Protein AF-A0AAD4HG29-F1 (afdb_monomer_lite)

Sequence (230 aa):
MLGLLSIDECLQTDGLYPGVFAPLEVISPHIFQLWKTRQTDKQIVQNLWNHYDTSHYGLGLMKFVQIQVGMGLLHTWQQSHTVESIGDAMIDLQEIYPNAGAQEMVSLLFHERAMSVSRNIVMAYFTKYEVDLVRQCKACRLWRKWFWAAGVNDLFAVNQHNKWLRFGLALHTGIELFSGCIMWMQELGHMPMVTQSDPGSENFSITNAHTMLHQWHDPTLQGTLQHCWM

Organism: NCBI:txid1912939

Foldseek 3Di:
DDDPDDPPDDDDLPAVDPDAADDCVQLVVQLVVVLLVVDDLVVSLVVCCVRDPSNHHDDDSVVSVVVCVVVVLDAAVVVVDALVNCVVVQVVVCVVVVLQDLVRSCNCCCNVVVHRHDSVRSVVNCVVPPVPSVVVVVVPPLPPDDDDAPAFQRAWEKDWDCVCVVVVDTDIWIAGVRVRDTPPDDDPVDDGDYDYSDPDPCVVVVQVVVLVVVCVVPVVSPPPRPDDDD

Secondary structure (DSSP, 8-state):
---------S-----SSTT-BPPHHHHHHHHHHHHHTT--HHHHHHHHTTSS-TTT-B--HHHHHHHHHHTT---HHHH---TTTTHHHHHHHHHH-TT--HHHHHHHHHHHH-----HHHHHHHHHHH-HHHHHHHHHS----PPPP-SSTTS-EEEEEEGGGGGGT--EEEEEETTT--B-TT---SSPPPEE--S-STTHHHHHHHHHHHHHHH-GGGTT--S----

Structure (mmCIF, N/CA/C/O backbone):
data_AF-A0AAD4HG29-F1
#
_entry.id   AF-A0AAD4HG29-F1
#
loop_
_atom_site.group_PDB
_atom_site.id
_atom_site.type_symbol
_atom_site.label_atom_id
_atom_site.label_alt_id
_atom_site.label_comp_id
_atom_site.label_asym_id
_atom_site.label_entity_id
_atom_site.label_seq_id
_atom_site.pdbx_PDB_ins_code
_atom_site.Cartn_x
_atom_site.Cartn_y
_atom_site.Cartn_z
_atom_site.occupancy
_atom_site.B_iso_or_equiv
_atom_site.auth_seq_id
_atom_site.auth_comp_id
_atom_site.auth_asym_id
_atom_site.auth_atom_id
_atom_site.pdbx_PDB_model_num
ATOM 1 N N . MET A 1 1 ? 26.982 20.422 -7.995 1.00 39.25 1 MET A N 1
ATOM 2 C CA . MET A 1 1 ? 28.256 19.841 -7.519 1.00 39.25 1 MET A CA 1
ATOM 3 C C . MET A 1 1 ? 27.958 19.188 -6.177 1.00 39.25 1 MET A C 1
ATOM 5 O O . MET A 1 1 ? 27.312 19.852 -5.379 1.00 39.25 1 MET A O 1
ATOM 9 N N . LEU A 1 2 ? 28.398 17.932 -5.985 1.00 32.78 2 LEU A N 1
ATOM 10 C CA . LEU A 1 2 ? 28.061 16.976 -4.902 1.00 32.78 2 LEU A CA 1
ATOM 11 C C . LEU A 1 2 ? 26.705 16.263 -5.098 1.00 32.78 2 LEU A C 1
ATOM 13 O O . LEU A 1 2 ? 25.687 16.925 -5.227 1.00 32.78 2 LEU A O 1
ATOM 17 N N . GLY A 1 3 ? 26.596 14.934 -5.151 1.00 28.67 3 GLY A N 1
ATOM 18 C CA . GLY A 1 3 ? 27.601 13.873 -5.144 1.00 28.67 3 GLY A CA 1
ATOM 19 C C . GLY A 1 3 ? 26.985 12.609 -5.751 1.00 28.67 3 GLY A C 1
ATOM 20 O O . GLY A 1 3 ? 25.938 12.149 -5.305 1.00 28.67 3 GLY A O 1
ATOM 21 N N . LEU A 1 4 ? 27.625 12.090 -6.800 1.00 34.69 4 LEU A N 1
ATOM 22 C CA . LEU A 1 4 ? 27.365 10.760 -7.340 1.00 34.69 4 LEU A CA 1
ATOM 23 C C . LEU A 1 4 ? 27.806 9.759 -6.270 1.00 34.69 4 LEU A C 1
ATOM 25 O O . LEU A 1 4 ? 29.001 9.553 -6.068 1.00 34.69 4 LEU A O 1
ATOM 29 N N . LEU A 1 5 ? 26.846 9.188 -5.546 1.00 35.16 5 LEU A N 1
ATOM 30 C CA . LEU A 1 5 ? 27.099 7.969 -4.795 1.00 35.16 5 LEU A CA 1
ATOM 31 C C . LEU A 1 5 ? 27.394 6.877 -5.823 1.00 35.16 5 LEU A C 1
ATOM 33 O O . LEU A 1 5 ? 26.513 6.466 -6.575 1.00 35.16 5 LEU A O 1
ATOM 37 N N . SER A 1 6 ? 28.665 6.483 -5.864 1.00 43.72 6 SER A N 1
ATOM 38 C CA . SER A 1 6 ? 29.124 5.238 -6.460 1.00 43.72 6 SER A CA 1
ATOM 39 C C . SER A 1 6 ? 28.268 4.093 -5.914 1.00 43.72 6 SER A C 1
ATOM 41 O O . SER A 1 6 ? 28.248 3.851 -4.707 1.00 43.72 6 SER A O 1
ATOM 43 N N . ILE A 1 7 ? 27.518 3.442 -6.801 1.00 40.81 7 ILE A N 1
ATOM 44 C CA . ILE A 1 7 ? 26.882 2.144 -6.560 1.00 40.81 7 ILE A CA 1
ATOM 45 C C . ILE A 1 7 ? 27.571 1.160 -7.510 1.00 40.81 7 ILE A C 1
ATOM 47 O O . ILE A 1 7 ? 26.947 0.564 -8.381 1.00 40.81 7 ILE A O 1
ATOM 51 N N . ASP A 1 8 ? 28.890 1.054 -7.373 1.00 37.59 8 ASP A N 1
ATOM 52 C CA . ASP A 1 8 ? 29.663 -0.078 -7.873 1.00 37.59 8 ASP 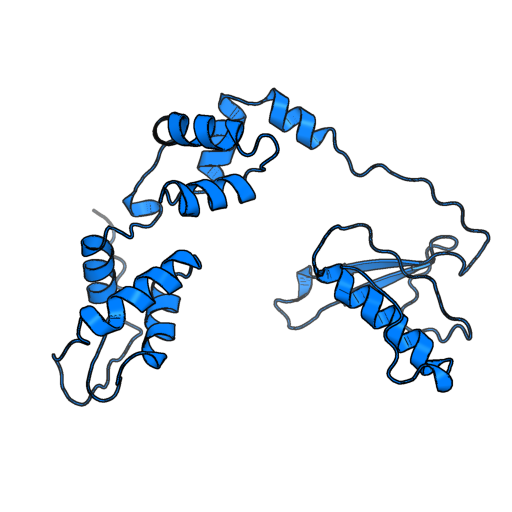A CA 1
ATOM 53 C C . ASP A 1 8 ? 29.804 -1.074 -6.720 1.00 37.59 8 ASP A C 1
ATOM 55 O O . ASP A 1 8 ? 30.810 -1.071 -6.025 1.00 37.59 8 ASP A O 1
ATOM 59 N N . GLU A 1 9 ? 28.750 -1.851 -6.455 1.00 43.34 9 GLU A N 1
ATOM 60 C CA . GLU A 1 9 ? 28.809 -3.190 -5.843 1.00 43.34 9 GLU A CA 1
ATOM 61 C C . GLU A 1 9 ? 27.389 -3.749 -5.645 1.00 43.34 9 GLU A C 1
ATOM 63 O O . GLU A 1 9 ? 26.463 -3.033 -5.271 1.00 43.34 9 GLU A O 1
ATOM 68 N N . CYS A 1 10 ? 27.242 -5.061 -5.847 1.00 38.56 10 CYS A N 1
ATOM 69 C CA . CYS A 1 10 ? 26.011 -5.863 -5.775 1.00 38.56 10 CYS A CA 1
ATOM 70 C C . CYS A 1 10 ? 25.107 -5.830 -7.016 1.00 38.56 10 CYS A C 1
ATOM 72 O O . CYS A 1 10 ? 24.017 -5.263 -7.005 1.00 38.56 10 CYS A O 1
ATOM 74 N N . LEU A 1 11 ? 25.542 -6.528 -8.067 1.00 36.62 11 LEU A N 1
ATOM 75 C CA . LEU A 1 11 ? 24.932 -7.788 -8.529 1.00 36.62 11 LEU A CA 1
ATOM 76 C C . LEU A 1 11 ? 25.843 -8.348 -9.636 1.00 36.62 11 LEU A C 1
ATOM 78 O O . LEU A 1 11 ? 25.713 -7.994 -10.808 1.00 36.62 11 LEU A O 1
ATOM 82 N N . GLN A 1 12 ? 26.810 -9.180 -9.242 1.00 40.16 12 GLN A N 1
ATOM 83 C CA . GLN A 1 12 ? 27.632 -9.956 -10.169 1.00 40.16 12 GLN A CA 1
ATOM 84 C C . GLN A 1 12 ? 26.711 -10.826 -11.027 1.00 40.16 12 GLN A C 1
ATOM 86 O O . GLN A 1 12 ? 26.033 -11.721 -10.527 1.00 40.16 12 GLN A O 1
ATOM 91 N N . THR A 1 13 ? 26.657 -10.520 -12.319 1.00 43.06 13 THR A N 1
ATOM 92 C CA . THR A 1 13 ? 26.070 -11.400 -13.327 1.00 43.06 13 THR A CA 1
ATOM 93 C C . THR A 1 13 ? 27.209 -12.221 -13.911 1.00 43.06 13 THR A C 1
ATOM 95 O O . THR A 1 13 ? 27.729 -11.907 -14.976 1.00 43.06 13 THR A O 1
ATOM 98 N N . ASP A 1 14 ? 27.607 -13.278 -13.204 1.00 40.94 14 ASP A N 1
ATOM 99 C CA . ASP A 1 14 ? 28.447 -14.338 -13.773 1.00 40.94 14 ASP A CA 1
ATOM 100 C C . ASP A 1 14 ? 27.567 -15.232 -14.668 1.00 40.94 14 ASP A C 1
ATOM 102 O O . ASP A 1 14 ? 27.320 -16.403 -14.390 1.00 40.94 14 ASP A O 1
ATOM 106 N N . GLY A 1 15 ? 27.010 -14.638 -15.726 1.00 43.62 15 GLY A N 1
ATOM 107 C CA . GLY A 1 15 ? 26.370 -15.357 -16.823 1.00 43.62 15 GLY A CA 1
ATOM 108 C C . GLY A 1 15 ? 27.429 -15.747 -17.849 1.00 43.62 15 GLY A C 1
ATOM 109 O O . GLY A 1 15 ? 28.262 -14.923 -18.224 1.00 43.62 15 GLY A O 1
ATOM 110 N N . LEU A 1 16 ? 27.394 -16.993 -18.327 1.00 43.94 16 LEU A N 1
ATOM 111 C CA . LEU A 1 16 ? 28.410 -17.575 -19.217 1.00 43.94 16 LEU A CA 1
ATOM 112 C C . LEU A 1 16 ? 28.524 -16.887 -20.600 1.00 43.94 16 LEU A C 1
ATOM 114 O O . LEU A 1 16 ? 29.416 -17.226 -21.374 1.00 43.94 16 LEU A O 1
ATOM 118 N N . TYR A 1 17 ? 27.651 -15.919 -20.908 1.00 45.12 17 TYR A N 1
ATOM 119 C CA . TYR A 1 17 ? 27.660 -15.128 -22.139 1.00 45.12 17 TYR A CA 1
ATOM 120 C C . TYR A 1 17 ? 27.359 -13.647 -21.847 1.00 45.12 17 TYR A C 1
ATOM 122 O O . TYR A 1 17 ? 26.196 -13.274 -21.662 1.00 45.12 17 TYR A O 1
ATOM 130 N N . PRO A 1 18 ? 28.370 -12.763 -21.822 1.00 48.25 18 PRO A N 1
ATOM 131 C CA . PRO A 1 18 ? 28.136 -11.337 -21.648 1.00 48.25 18 PRO A CA 1
ATOM 132 C C . PRO A 1 18 ? 27.426 -10.773 -22.889 1.00 48.25 18 PRO A C 1
ATOM 134 O O . PRO A 1 18 ? 28.022 -10.660 -23.957 1.00 48.25 18 PRO A O 1
ATOM 137 N N . GLY A 1 19 ? 26.148 -10.405 -22.748 1.00 57.12 19 GLY A N 1
ATOM 138 C CA . GLY A 1 19 ? 25.455 -9.531 -23.706 1.00 57.12 19 GLY A CA 1
ATOM 139 C C . GLY A 1 19 ? 24.138 -10.030 -24.300 1.00 57.12 19 GLY A C 1
ATOM 140 O O . GLY A 1 19 ? 23.522 -9.275 -25.053 1.00 57.12 19 GLY A O 1
ATOM 141 N N . VAL A 1 20 ? 23.669 -11.240 -23.975 1.00 65.75 20 VAL A N 1
ATOM 142 C CA . VAL A 1 20 ? 22.356 -11.713 -24.446 1.00 65.75 20 VAL A CA 1
ATOM 143 C C . VAL A 1 20 ? 21.285 -11.384 -23.401 1.00 65.75 20 VAL A C 1
ATOM 145 O O . VAL A 1 20 ? 21.309 -11.879 -22.274 1.00 65.75 20 VAL A O 1
ATOM 148 N N . PHE A 1 21 ? 20.353 -10.503 -23.766 1.00 72.25 21 PHE A N 1
ATOM 149 C CA . PHE A 1 21 ? 19.258 -10.071 -22.895 1.00 72.25 21 PHE A CA 1
ATOM 150 C C . PHE A 1 21 ? 18.046 -10.986 -23.036 1.00 72.25 21 PHE A C 1
ATOM 152 O O . PHE A 1 21 ? 17.751 -11.460 -24.134 1.00 72.25 21 PHE A O 1
ATOM 159 N N . ALA A 1 22 ? 17.326 -11.188 -21.931 1.00 77.19 22 ALA A N 1
ATOM 160 C CA . ALA A 1 22 ? 16.067 -11.920 -21.957 1.00 77.19 22 ALA A CA 1
ATOM 161 C C . ALA A 1 22 ? 15.084 -11.237 -22.935 1.00 77.19 22 ALA A C 1
ATOM 163 O O . ALA A 1 22 ? 14.946 -10.007 -22.887 1.00 77.19 22 ALA A O 1
ATOM 164 N N . PRO A 1 23 ? 14.404 -11.992 -23.819 1.00 83.50 23 PRO A N 1
ATOM 165 C CA . PRO A 1 23 ? 13.446 -11.419 -24.758 1.00 83.50 23 PRO A CA 1
ATOM 166 C C . PRO A 1 23 ? 12.331 -10.651 -24.036 1.00 83.50 23 PRO A C 1
ATOM 168 O O . PRO A 1 23 ? 11.694 -11.179 -23.123 1.00 83.50 23 PRO A O 1
ATOM 171 N N . LEU A 1 24 ? 12.067 -9.416 -24.478 1.00 84.31 24 LEU A N 1
ATOM 172 C CA . LEU A 1 24 ? 11.042 -8.536 -23.897 1.00 84.31 24 LEU A CA 1
ATOM 173 C C . LEU A 1 24 ? 9.652 -9.183 -23.874 1.00 84.31 24 LEU A C 1
ATOM 175 O O . LEU A 1 24 ? 8.949 -9.074 -22.878 1.00 84.31 24 LEU A O 1
ATOM 179 N N . GLU A 1 25 ? 9.291 -9.920 -24.923 1.00 85.44 25 GLU A N 1
ATOM 180 C CA . GLU A 1 25 ? 7.998 -10.613 -25.028 1.00 85.44 25 GLU A CA 1
ATOM 181 C C . GLU A 1 25 ? 7.762 -11.617 -23.891 1.00 85.44 25 GLU A C 1
ATOM 183 O O . GLU A 1 25 ? 6.632 -11.783 -23.437 1.00 85.44 25 GLU A O 1
ATOM 188 N N . VAL A 1 26 ? 8.833 -12.244 -23.397 1.00 85.69 26 VAL A N 1
ATOM 189 C CA . VAL A 1 26 ? 8.770 -13.225 -22.309 1.00 85.69 26 VAL A CA 1
ATOM 190 C C . VAL A 1 26 ? 8.684 -12.522 -20.956 1.00 85.69 26 VAL A C 1
ATOM 192 O O . VAL A 1 26 ? 7.893 -12.912 -20.104 1.00 85.69 26 VAL A O 1
ATOM 195 N N . ILE A 1 27 ? 9.466 -11.459 -20.742 1.00 88.88 27 ILE A N 1
ATOM 196 C CA . ILE A 1 27 ? 9.578 -10.820 -19.421 1.00 88.88 27 ILE A CA 1
ATOM 197 C C . ILE A 1 27 ? 8.514 -9.744 -19.164 1.00 88.88 27 ILE A C 1
ATOM 199 O O . ILE A 1 27 ? 8.091 -9.578 -18.021 1.00 88.88 27 ILE A O 1
ATOM 203 N N . SER A 1 28 ? 8.043 -9.017 -20.182 1.00 89.75 28 SER A N 1
ATOM 204 C CA . SER A 1 28 ? 7.139 -7.867 -20.017 1.00 89.75 28 SER A CA 1
ATOM 205 C C . SER A 1 28 ? 5.834 -8.178 -19.264 1.00 89.75 28 SER A C 1
ATOM 207 O O . SER A 1 28 ? 5.481 -7.385 -18.385 1.00 89.75 28 SER A O 1
ATOM 209 N N . PRO A 1 29 ? 5.129 -9.303 -19.510 1.00 92.25 29 PRO A N 1
ATOM 210 C CA . PRO A 1 29 ? 3.926 -9.647 -18.745 1.00 92.25 29 PRO A CA 1
ATOM 211 C C . PRO A 1 29 ? 4.216 -9.834 -17.250 1.00 92.25 29 PRO A C 1
ATOM 213 O O . PRO A 1 29 ? 3.469 -9.350 -16.397 1.00 92.25 29 PRO A O 1
ATOM 216 N N . HIS A 1 30 ? 5.340 -10.478 -16.928 1.00 92.31 30 HIS A N 1
ATOM 217 C CA . HIS A 1 30 ? 5.766 -10.712 -15.551 1.00 92.31 30 HIS A CA 1
ATOM 218 C C . HIS A 1 30 ? 6.203 -9.418 -14.864 1.00 92.31 30 HIS A C 1
ATOM 220 O O . HIS A 1 30 ? 5.833 -9.186 -13.715 1.00 92.31 30 HIS A O 1
ATOM 226 N N . ILE A 1 31 ? 6.908 -8.532 -15.576 1.00 91.19 31 ILE A N 1
ATOM 227 C CA . ILE A 1 31 ? 7.258 -7.194 -15.078 1.00 91.19 31 ILE A CA 1
ATOM 228 C C . ILE A 1 31 ? 5.991 -6.431 -14.696 1.00 91.19 31 ILE A C 1
ATOM 230 O O . ILE A 1 31 ? 5.910 -5.898 -13.592 1.00 91.19 31 ILE A O 1
ATOM 234 N N . PHE A 1 32 ? 4.986 -6.414 -15.574 1.00 90.19 32 PHE A N 1
ATOM 235 C CA . PHE A 1 32 ? 3.728 -5.720 -15.314 1.00 90.19 32 PHE A CA 1
ATOM 236 C C . PHE A 1 32 ? 2.998 -6.288 -14.091 1.00 90.19 32 PHE A C 1
ATOM 238 O O . PHE A 1 32 ? 2.548 -5.531 -13.229 1.00 90.19 32 PHE A O 1
ATOM 245 N N . GLN A 1 33 ? 2.917 -7.616 -13.981 1.00 90.81 33 GLN A N 1
ATOM 246 C CA . GLN A 1 33 ? 2.273 -8.282 -12.851 1.00 90.81 33 GLN A CA 1
ATOM 247 C C . GLN A 1 33 ? 2.991 -7.980 -11.529 1.00 90.81 33 GLN A C 1
ATOM 249 O O . GLN A 1 33 ? 2.355 -7.557 -10.564 1.00 90.81 33 GLN A O 1
ATOM 254 N N . LEU A 1 34 ? 4.315 -8.143 -11.487 1.00 90.75 34 LEU A N 1
ATOM 255 C CA . LEU A 1 34 ? 5.121 -7.883 -10.292 1.00 90.75 34 LEU A CA 1
ATOM 256 C C . LEU A 1 34 ? 5.077 -6.398 -9.906 1.00 90.75 34 LEU A C 1
ATOM 258 O O . LEU A 1 34 ? 4.930 -6.071 -8.726 1.00 90.75 34 LEU A O 1
ATOM 262 N N . TRP A 1 35 ? 5.090 -5.494 -10.886 1.00 90.06 35 TRP A N 1
ATOM 263 C CA . TRP A 1 35 ? 4.914 -4.063 -10.653 1.00 90.06 35 TRP A CA 1
ATOM 264 C C . TRP A 1 35 ? 3.534 -3.745 -10.072 1.00 90.06 35 TRP A C 1
ATOM 266 O O . TRP A 1 35 ? 3.442 -3.016 -9.085 1.00 90.06 35 TRP A O 1
ATOM 276 N N . LYS A 1 36 ? 2.456 -4.357 -10.585 1.00 88.94 36 LYS A N 1
ATOM 277 C CA . LYS A 1 36 ? 1.104 -4.210 -10.017 1.00 88.94 36 LYS A CA 1
ATOM 278 C C . LYS A 1 36 ? 1.025 -4.680 -8.561 1.00 88.94 36 LYS A C 1
ATOM 280 O O . LYS A 1 36 ? 0.223 -4.137 -7.812 1.00 88.94 36 LYS A O 1
ATOM 285 N N . THR A 1 37 ? 1.886 -5.601 -8.124 1.00 87.75 37 THR A N 1
ATOM 286 C CA . THR A 1 37 ? 2.002 -5.985 -6.701 1.00 87.75 37 THR A CA 1
ATOM 287 C C . THR A 1 37 ? 2.830 -5.021 -5.839 1.00 87.75 37 THR A C 1
ATOM 289 O O . THR A 1 37 ? 3.065 -5.302 -4.668 1.00 87.75 37 THR A O 1
ATOM 292 N N . ARG A 1 38 ? 3.247 -3.867 -6.384 1.00 86.06 38 ARG A N 1
ATOM 293 C CA . ARG A 1 38 ? 4.004 -2.803 -5.694 1.00 86.06 38 ARG A CA 1
ATOM 294 C C . ARG A 1 38 ? 5.368 -3.233 -5.159 1.00 86.06 38 ARG A C 1
ATOM 296 O O . ARG A 1 38 ? 5.862 -2.681 -4.175 1.00 86.06 38 ARG A O 1
ATOM 303 N N . GLN A 1 39 ? 5.985 -4.209 -5.811 1.00 87.62 39 GLN A N 1
ATOM 304 C CA . GLN A 1 39 ? 7.348 -4.613 -5.493 1.00 87.62 39 GLN A CA 1
ATOM 305 C C . GLN A 1 39 ? 8.350 -3.524 -5.889 1.00 87.62 39 GLN A C 1
ATOM 307 O O . GLN A 1 39 ? 8.118 -2.743 -6.810 1.00 87.62 39 GLN A O 1
ATOM 312 N N . THR A 1 40 ? 9.476 -3.480 -5.183 1.00 87.62 40 THR A N 1
ATOM 313 C CA . THR A 1 40 ? 10.610 -2.621 -5.550 1.00 87.62 40 THR A CA 1
ATOM 314 C C . THR A 1 40 ? 11.352 -3.193 -6.754 1.00 87.62 40 THR A C 1
ATOM 316 O O . THR A 1 40 ? 11.383 -4.409 -6.928 1.00 87.62 40 THR A O 1
ATOM 319 N N . ASP A 1 41 ? 12.041 -2.354 -7.529 1.00 88.31 41 ASP A N 1
ATOM 320 C CA . ASP A 1 41 ? 12.800 -2.794 -8.712 1.00 88.31 41 ASP A CA 1
ATOM 321 C C . ASP A 1 41 ? 13.755 -3.961 -8.415 1.00 88.31 41 ASP A C 1
ATOM 323 O O . ASP A 1 41 ? 13.858 -4.906 -9.192 1.00 88.31 41 ASP A O 1
ATOM 327 N N . LYS A 1 42 ? 14.404 -3.950 -7.242 1.00 89.56 42 LYS A N 1
ATOM 328 C CA . LYS A 1 42 ? 15.281 -5.045 -6.798 1.00 89.56 42 LYS A CA 1
ATOM 329 C C . LYS A 1 42 ? 14.520 -6.358 -6.600 1.00 89.56 42 LYS A C 1
ATOM 331 O O . LYS A 1 42 ? 14.991 -7.402 -7.037 1.00 89.56 42 LYS A O 1
ATOM 336 N N . GLN A 1 43 ? 13.353 -6.300 -5.959 1.00 90.06 43 GLN A N 1
ATOM 337 C CA . GLN A 1 43 ? 12.494 -7.470 -5.757 1.00 90.06 43 GLN A CA 1
ATOM 338 C C . GLN A 1 43 ? 11.936 -7.984 -7.083 1.00 90.06 43 GLN A C 1
ATOM 340 O O . GLN A 1 43 ? 11.912 -9.192 -7.292 1.00 90.06 43 GLN A O 1
ATOM 345 N N . ILE A 1 44 ? 11.544 -7.083 -7.990 1.00 90.50 44 ILE A N 1
ATOM 346 C CA . ILE A 1 44 ? 11.059 -7.460 -9.320 1.00 90.50 44 ILE A CA 1
ATOM 347 C C . ILE A 1 44 ? 12.166 -8.197 -10.077 1.00 90.50 44 ILE A C 1
ATOM 349 O O . ILE A 1 44 ? 11.938 -9.315 -10.521 1.00 90.50 44 ILE A O 1
ATOM 353 N N . VAL A 1 45 ? 13.376 -7.633 -10.164 1.00 89.56 45 VAL A N 1
ATOM 354 C CA . VAL A 1 45 ? 14.515 -8.284 -10.838 1.00 89.56 45 VAL A CA 1
ATOM 355 C C . VAL A 1 45 ? 14.824 -9.655 -10.233 1.00 89.56 45 VAL A C 1
ATOM 357 O O . VAL A 1 45 ? 15.014 -10.611 -10.978 1.00 89.56 45 VAL A O 1
ATOM 360 N N . GLN A 1 46 ? 14.821 -9.773 -8.905 1.00 89.69 46 GLN A N 1
ATOM 361 C CA . GLN A 1 46 ? 15.075 -11.044 -8.227 1.00 89.69 46 GLN A CA 1
ATOM 362 C C . GLN A 1 46 ? 13.978 -12.083 -8.500 1.00 89.69 46 GLN A C 1
ATOM 364 O O . GLN A 1 46 ? 14.275 -13.251 -8.730 1.00 89.69 46 GLN A O 1
ATOM 369 N N . ASN A 1 47 ? 12.712 -11.666 -8.519 1.00 90.00 47 ASN A N 1
ATOM 370 C CA . ASN A 1 47 ? 11.588 -12.558 -8.797 1.00 90.00 47 ASN A CA 1
ATOM 371 C C . ASN A 1 47 ? 11.513 -12.957 -10.275 1.00 90.00 47 ASN A C 1
ATOM 373 O O . ASN A 1 47 ? 11.091 -14.071 -10.584 1.00 90.00 47 ASN A O 1
ATOM 377 N N . LEU A 1 48 ? 11.975 -12.096 -11.187 1.00 89.56 48 LEU A N 1
ATOM 378 C CA . LEU A 1 48 ? 12.055 -12.397 -12.617 1.00 89.56 48 LEU A CA 1
ATOM 379 C C . LEU A 1 48 ? 13.006 -13.555 -12.936 1.00 89.56 48 LEU A C 1
ATOM 381 O O . LEU A 1 48 ? 12.808 -14.201 -13.959 1.00 89.56 48 LEU A O 1
ATOM 385 N N . TRP A 1 49 ? 13.976 -13.875 -12.071 1.00 86.81 49 TRP A N 1
ATOM 386 C CA . TRP A 1 49 ? 14.873 -15.025 -12.261 1.00 86.81 49 TRP A CA 1
ATOM 387 C C . TRP A 1 49 ? 14.138 -16.364 -12.370 1.00 86.81 49 TRP A C 1
ATOM 389 O O . TRP A 1 49 ? 14.659 -17.297 -12.968 1.00 86.81 49 TRP A O 1
ATOM 399 N N . ASN A 1 50 ? 12.912 -16.454 -11.850 1.00 87.25 50 ASN A N 1
ATOM 400 C CA . ASN A 1 50 ? 12.080 -17.653 -11.967 1.00 87.25 50 ASN A CA 1
ATOM 401 C C . ASN A 1 50 ? 11.337 -17.753 -13.311 1.00 87.25 50 ASN A C 1
ATOM 403 O O . ASN A 1 50 ? 10.664 -18.750 -13.565 1.00 87.25 50 ASN A O 1
ATOM 407 N N . HIS A 1 51 ? 11.410 -16.718 -14.150 1.00 86.31 51 HIS A N 1
ATOM 408 C CA . HIS A 1 51 ? 10.589 -16.568 -15.353 1.00 86.31 51 HIS A CA 1
ATOM 409 C C . HIS A 1 51 ? 11.393 -16.592 -16.661 1.00 86.31 51 HIS A C 1
ATOM 411 O O . HIS A 1 51 ? 10.801 -16.537 -17.737 1.00 86.31 51 HIS A O 1
ATOM 417 N N . TYR A 1 52 ? 12.724 -16.684 -16.601 1.00 84.69 52 TYR A N 1
ATOM 418 C CA . TYR A 1 52 ? 13.582 -16.853 -17.775 1.00 84.69 52 TYR A CA 1
ATOM 419 C C . TYR A 1 52 ? 14.846 -17.649 -17.428 1.00 84.69 52 TYR A C 1
ATOM 421 O O . TYR A 1 52 ? 15.210 -17.783 -16.262 1.00 84.69 52 TYR A O 1
ATOM 429 N N . ASP A 1 53 ? 15.526 -18.175 -18.447 1.00 85.56 53 ASP A N 1
ATOM 430 C CA . ASP A 1 53 ? 16.765 -18.933 -18.262 1.00 85.56 53 ASP A CA 1
ATOM 431 C C . ASP A 1 53 ? 17.934 -18.005 -17.887 1.00 85.56 53 ASP A C 1
ATOM 433 O O . ASP A 1 53 ? 18.519 -17.331 -18.739 1.00 85.56 53 ASP A O 1
ATOM 437 N N . THR A 1 54 ? 18.275 -17.968 -16.599 1.00 83.44 54 THR A N 1
ATOM 438 C CA . THR A 1 54 ? 19.374 -17.162 -16.047 1.00 83.44 54 THR A CA 1
ATOM 439 C C . THR A 1 54 ? 20.763 -17.683 -16.419 1.00 83.44 54 THR A C 1
ATOM 441 O O . THR A 1 54 ? 21.737 -16.944 -16.287 1.00 83.44 54 THR A O 1
ATOM 444 N N . SER A 1 55 ? 20.876 -18.925 -16.911 1.00 82.75 55 SER A N 1
ATOM 445 C CA . SER A 1 55 ? 22.146 -19.471 -17.407 1.00 82.75 55 SER A CA 1
ATOM 446 C C . SER A 1 55 ? 22.514 -18.905 -18.781 1.00 82.75 55 SER A C 1
ATOM 448 O O . SER A 1 55 ? 23.696 -18.778 -19.110 1.00 82.75 55 SER A O 1
ATOM 450 N N . HIS A 1 56 ? 21.496 -18.525 -19.558 1.00 81.06 56 HIS A N 1
ATOM 451 C CA . HIS A 1 56 ? 21.640 -18.012 -20.914 1.00 81.06 56 HIS A CA 1
ATOM 452 C C . HIS A 1 56 ? 21.469 -16.488 -21.004 1.00 81.06 56 HIS A C 1
ATOM 454 O O . HIS A 1 56 ? 22.118 -15.848 -21.831 1.00 81.06 56 HIS A O 1
ATOM 460 N N . TYR A 1 57 ? 20.622 -15.896 -20.157 1.00 83.00 57 TYR A N 1
ATOM 461 C CA . TYR A 1 57 ? 20.274 -14.478 -20.216 1.00 83.00 57 TYR A CA 1
ATOM 462 C C . TYR A 1 57 ? 20.582 -13.741 -18.909 1.00 83.00 57 TYR A C 1
ATOM 464 O O . TYR A 1 57 ? 20.318 -14.231 -17.812 1.00 83.00 57 TYR A O 1
ATOM 472 N N . GLY A 1 58 ? 21.072 -12.504 -19.031 1.00 81.62 58 GLY A N 1
ATOM 473 C CA . GLY A 1 58 ? 21.289 -11.593 -17.904 1.00 81.62 58 GLY A CA 1
ATOM 474 C C . GLY A 1 58 ? 20.310 -10.416 -17.901 1.00 81.62 58 GLY A C 1
ATOM 475 O O . GLY A 1 58 ? 19.967 -9.880 -18.956 1.00 81.62 58 GLY A O 1
ATOM 476 N N . LEU A 1 59 ? 19.900 -9.964 -16.710 1.00 83.50 59 LEU A N 1
ATOM 477 C CA . LEU A 1 59 ? 19.120 -8.735 -16.536 1.00 83.50 59 LEU A CA 1
ATOM 478 C C . LEU A 1 59 ? 19.681 -7.901 -15.380 1.00 83.50 59 LEU A C 1
ATOM 480 O O . LEU A 1 59 ? 19.458 -8.190 -14.207 1.00 83.50 59 LEU A O 1
ATOM 484 N N . GLY A 1 60 ? 20.420 -6.848 -15.725 1.00 84.94 60 GLY A N 1
ATOM 485 C CA . GLY A 1 60 ? 20.920 -5.876 -14.753 1.00 84.94 60 GLY A CA 1
ATOM 486 C C . GLY A 1 60 ? 19.868 -4.825 -14.387 1.00 84.94 60 GLY A C 1
ATOM 487 O O . GLY A 1 60 ? 19.047 -4.440 -15.222 1.00 84.94 60 GLY A O 1
ATOM 488 N N . LEU A 1 61 ? 19.948 -4.290 -13.165 1.00 86.50 61 LEU A N 1
ATOM 489 C CA . LEU A 1 61 ? 18.994 -3.306 -12.634 1.00 86.50 61 LEU A CA 1
ATOM 490 C C . LEU A 1 61 ? 18.876 -2.050 -13.514 1.00 86.50 61 LEU A C 1
ATOM 492 O O . LEU A 1 61 ? 17.773 -1.596 -13.792 1.00 86.50 61 LEU A O 1
ATOM 496 N N . MET A 1 62 ? 19.992 -1.514 -14.021 1.00 85.88 62 MET A N 1
ATOM 497 C CA . MET A 1 62 ? 19.962 -0.331 -14.896 1.00 85.88 62 MET A CA 1
ATOM 498 C C . MET A 1 62 ? 19.175 -0.576 -16.189 1.00 85.88 62 MET A C 1
ATOM 500 O O . MET A 1 62 ? 18.420 0.286 -16.634 1.00 85.88 62 MET A O 1
ATOM 504 N N . LYS A 1 63 ? 19.341 -1.757 -16.796 1.00 85.31 63 LYS A N 1
ATOM 505 C CA . LYS A 1 63 ? 18.612 -2.133 -18.012 1.00 85.31 63 LYS A CA 1
ATOM 506 C C . LYS A 1 63 ? 17.146 -2.409 -17.723 1.00 85.31 63 LYS A C 1
ATOM 508 O O . LYS A 1 63 ? 16.300 -1.973 -18.496 1.00 85.31 63 LYS A O 1
ATOM 513 N N . PHE A 1 64 ? 16.850 -3.046 -16.595 1.00 88.81 64 PHE A N 1
ATOM 514 C CA . PHE A 1 64 ? 15.482 -3.207 -16.120 1.00 88.81 64 PHE A CA 1
ATOM 515 C C . PHE A 1 64 ? 14.771 -1.853 -15.969 1.00 88.81 64 PHE A C 1
ATOM 517 O O . PHE A 1 64 ? 13.693 -1.679 -16.525 1.00 88.81 64 PHE A O 1
ATOM 524 N N . VAL A 1 65 ? 15.406 -0.860 -15.336 1.00 87.25 65 VAL A N 1
ATOM 525 C CA . VAL A 1 65 ? 14.830 0.490 -15.199 1.00 87.25 65 VAL A CA 1
ATOM 526 C C . VAL A 1 65 ? 14.594 1.145 -16.569 1.00 87.25 65 VAL A C 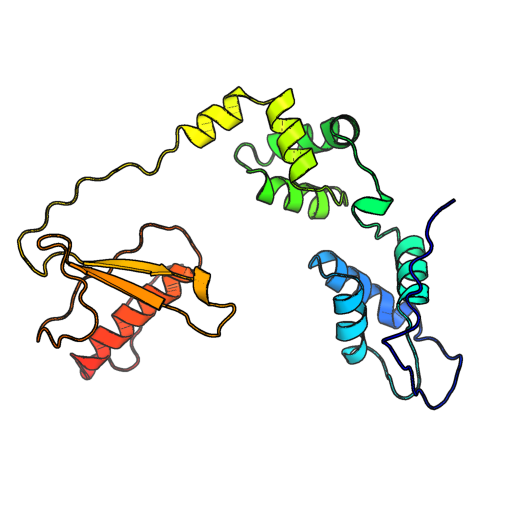1
ATOM 528 O O . VAL A 1 65 ? 13.566 1.785 -16.770 1.00 87.25 65 VAL A O 1
ATOM 531 N N . GLN A 1 66 ? 15.487 0.955 -17.550 1.00 88.06 66 GLN A N 1
ATOM 532 C CA . GLN A 1 66 ? 15.263 1.440 -18.924 1.00 88.06 66 GLN A CA 1
ATOM 533 C C . GLN A 1 66 ? 14.039 0.786 -19.581 1.00 88.06 66 GLN A C 1
ATOM 535 O O . GLN A 1 66 ? 13.237 1.479 -20.206 1.00 88.06 66 GLN A O 1
ATOM 540 N N . ILE A 1 67 ? 13.879 -0.531 -19.421 1.00 88.81 67 ILE A N 1
ATOM 541 C CA . ILE A 1 67 ? 12.715 -1.279 -19.917 1.00 88.81 67 ILE A CA 1
ATOM 542 C C . ILE A 1 67 ? 11.439 -0.768 -19.248 1.00 88.81 67 ILE A C 1
ATOM 544 O O . ILE A 1 67 ? 10.457 -0.479 -19.923 1.00 88.81 67 ILE A O 1
ATOM 548 N N . GLN A 1 68 ? 11.474 -0.586 -17.932 1.00 89.75 68 GLN A N 1
ATOM 549 C CA . GLN A 1 68 ? 10.353 -0.106 -17.138 1.00 89.75 68 GLN A CA 1
ATOM 550 C C . GLN A 1 68 ? 9.893 1.295 -17.567 1.00 89.75 68 GLN A C 1
ATOM 552 O O . GLN A 1 68 ? 8.694 1.527 -17.729 1.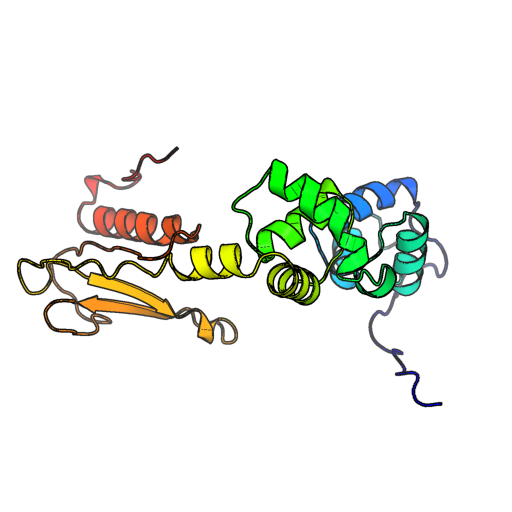00 89.75 68 GLN A O 1
ATOM 557 N N . VAL A 1 69 ? 10.837 2.207 -17.828 1.00 88.00 69 VAL A N 1
ATOM 558 C CA . VAL A 1 69 ? 10.551 3.536 -18.393 1.00 88.00 69 VAL A CA 1
ATOM 559 C C . VAL A 1 69 ? 9.954 3.417 -19.797 1.00 88.00 69 VAL A C 1
ATOM 561 O O . VAL A 1 69 ? 8.964 4.083 -20.086 1.00 88.00 69 VAL A O 1
ATOM 564 N N . GLY A 1 70 ? 10.493 2.538 -20.649 1.00 87.38 70 GLY A N 1
ATOM 565 C CA . GLY A 1 70 ? 9.938 2.264 -21.980 1.00 87.38 70 GLY A CA 1
ATOM 566 C C . GLY A 1 70 ? 8.514 1.692 -21.949 1.00 87.38 70 GLY A C 1
ATOM 567 O O . GLY A 1 70 ? 7.733 1.939 -22.861 1.00 87.38 70 GLY A O 1
ATOM 568 N N . MET A 1 71 ? 8.157 0.984 -20.876 1.00 88.31 71 MET A N 1
ATOM 569 C CA . MET A 1 71 ? 6.809 0.468 -20.620 1.00 88.31 71 MET A CA 1
ATOM 570 C C . MET A 1 71 ? 5.883 1.485 -19.928 1.00 88.31 71 MET A C 1
ATOM 572 O O . MET A 1 71 ? 4.714 1.181 -19.701 1.00 88.31 71 MET A O 1
ATOM 576 N N . GLY A 1 72 ? 6.380 2.670 -19.555 1.00 86.69 72 GLY A N 1
ATOM 577 C CA . GLY A 1 72 ? 5.613 3.683 -18.821 1.00 86.69 72 GLY A CA 1
ATOM 578 C C . GLY A 1 72 ? 5.330 3.335 -17.352 1.00 86.69 72 GLY A C 1
ATOM 579 O O . GLY A 1 72 ? 4.495 3.976 -16.717 1.00 86.69 72 GLY A O 1
ATOM 580 N N . LEU A 1 73 ? 6.020 2.342 -16.783 1.00 88.06 73 LEU A N 1
ATOM 581 C CA . LEU A 1 73 ? 5.804 1.839 -15.420 1.00 88.06 73 LEU A CA 1
ATOM 582 C C . LEU A 1 73 ? 6.589 2.648 -14.380 1.00 88.06 73 LEU A C 1
ATOM 584 O O . LEU A 1 73 ? 7.442 2.132 -13.661 1.00 88.06 73 LEU A O 1
ATOM 588 N N . LEU A 1 74 ? 6.318 3.947 -14.322 1.00 84.44 74 LEU A N 1
ATOM 589 C CA . LEU A 1 74 ? 7.096 4.891 -13.525 1.00 84.44 74 LEU A CA 1
ATOM 590 C C . LEU A 1 74 ? 6.756 4.820 -12.029 1.00 84.44 74 LEU A C 1
ATOM 592 O O . LEU A 1 74 ? 5.595 4.707 -11.636 1.00 84.44 74 LEU A O 1
ATOM 596 N N . HIS A 1 75 ? 7.779 4.950 -11.184 1.00 81.12 75 HIS A N 1
ATOM 597 C CA . HIS A 1 75 ? 7.618 5.049 -9.730 1.00 81.12 75 HIS A CA 1
ATOM 598 C C . HIS A 1 75 ? 7.482 6.503 -9.252 1.00 81.12 75 HIS A C 1
ATOM 600 O O . HIS A 1 75 ? 7.724 7.457 -9.991 1.00 81.12 75 HIS A O 1
ATOM 606 N N . THR A 1 76 ? 7.136 6.674 -7.973 1.00 78.19 76 THR A N 1
ATOM 607 C CA . THR A 1 76 ? 6.779 7.962 -7.349 1.00 78.19 76 THR A CA 1
ATOM 608 C C . THR A 1 76 ? 7.750 9.105 -7.645 1.00 78.19 76 THR A C 1
ATOM 610 O O . THR A 1 76 ? 7.321 10.208 -7.971 1.00 78.19 76 THR A O 1
ATOM 613 N N . TRP A 1 77 ? 9.060 8.856 -7.563 1.00 71.75 77 TRP A N 1
ATOM 614 C CA . TRP A 1 77 ? 10.075 9.884 -7.823 1.00 71.75 77 TRP A CA 1
ATOM 615 C C . TRP A 1 77 ? 10.098 10.342 -9.283 1.00 71.75 77 TRP A C 1
ATOM 617 O O . TRP A 1 77 ? 10.271 11.526 -9.552 1.00 71.75 77 TRP A O 1
ATOM 627 N N . GLN A 1 78 ? 9.893 9.421 -10.224 1.00 78.81 78 GLN A N 1
ATOM 628 C CA . GLN A 1 78 ? 9.898 9.729 -11.655 1.00 78.81 78 GLN A CA 1
ATOM 629 C C . GLN A 1 78 ? 8.628 10.469 -12.078 1.00 78.81 78 GLN A C 1
ATOM 631 O O . GLN A 1 78 ? 8.700 11.351 -12.925 1.00 78.81 78 GLN A O 1
ATOM 636 N N . GLN A 1 79 ? 7.482 10.141 -11.473 1.00 83.88 79 GLN A N 1
ATOM 637 C CA . GLN A 1 79 ? 6.218 10.820 -11.765 1.00 83.88 79 GLN A CA 1
ATOM 638 C C . GLN A 1 79 ? 6.127 12.205 -11.106 1.00 83.88 79 GLN A C 1
ATOM 640 O O . GLN A 1 79 ? 5.489 13.095 -11.657 1.00 83.88 79 GLN A O 1
ATOM 645 N N . SER A 1 80 ? 6.780 12.410 -9.951 1.00 86.81 80 SER A N 1
ATOM 646 C CA . SER A 1 80 ? 6.863 13.711 -9.260 1.00 86.81 80 SER A CA 1
ATOM 647 C C . SER A 1 80 ? 5.503 14.404 -9.058 1.00 86.81 80 SER A C 1
ATOM 649 O O . SER A 1 80 ? 5.390 15.626 -9.149 1.00 86.81 80 SER A O 1
ATOM 651 N N . HIS A 1 81 ? 4.461 13.619 -8.765 1.00 90.31 81 HIS A N 1
ATOM 652 C CA . HIS A 1 81 ? 3.120 14.140 -8.518 1.00 90.31 81 HIS A CA 1
ATOM 653 C C . HIS A 1 81 ? 3.099 15.148 -7.359 1.00 90.31 81 HIS A C 1
ATOM 655 O O . HIS A 1 81 ? 3.685 14.922 -6.300 1.00 90.31 81 HIS A O 1
ATOM 661 N N . THR A 1 82 ? 2.375 16.247 -7.550 1.00 92.75 82 THR A N 1
ATOM 662 C CA . THR A 1 82 ? 2.046 17.231 -6.513 1.00 92.75 82 THR A CA 1
ATOM 663 C C . THR A 1 82 ? 0.611 17.051 -6.029 1.00 92.75 82 THR A C 1
ATOM 665 O O . THR A 1 82 ? -0.182 16.336 -6.647 1.00 92.75 82 THR A O 1
ATOM 668 N N . VAL A 1 83 ? 0.268 17.737 -4.936 1.00 92.38 83 VAL A N 1
ATOM 669 C CA . VAL A 1 83 ? -1.095 17.782 -4.383 1.00 92.38 83 VAL A CA 1
ATOM 670 C C . VAL A 1 83 ? -2.107 18.243 -5.437 1.00 92.38 83 VAL A C 1
ATOM 672 O O . VAL A 1 83 ? -3.205 17.709 -5.513 1.00 92.38 83 VAL A O 1
ATOM 675 N N . GLU A 1 84 ? -1.727 19.201 -6.274 1.00 92.56 84 GLU A N 1
ATOM 676 C CA . GLU A 1 84 ? -2.568 19.732 -7.344 1.00 92.56 84 GLU A CA 1
ATOM 677 C C . GLU A 1 84 ? -2.726 18.717 -8.481 1.00 92.56 84 GLU A C 1
ATOM 679 O O . GLU A 1 84 ? -3.832 18.512 -8.964 1.00 92.56 84 GLU A O 1
ATOM 684 N N . SER A 1 85 ? -1.644 18.028 -8.867 1.00 93.69 85 SER A N 1
ATOM 685 C CA . SER A 1 85 ? -1.672 17.078 -9.991 1.00 93.69 85 SER A CA 1
ATOM 686 C C . SER A 1 85 ? -2.555 15.850 -9.755 1.00 93.69 85 SER A C 1
ATOM 688 O O . SER A 1 85 ? -2.975 15.211 -10.714 1.00 93.69 85 SER A O 1
ATOM 690 N N . ILE A 1 86 ? -2.813 15.505 -8.489 1.00 94.25 86 ILE A N 1
ATOM 691 C CA . ILE A 1 86 ? -3.641 14.350 -8.123 1.00 94.25 86 ILE A CA 1
ATOM 692 C C . ILE A 1 86 ? -5.107 14.727 -7.894 1.00 94.25 86 ILE A C 1
ATOM 694 O O . ILE A 1 86 ? -5.913 13.831 -7.679 1.00 94.25 86 ILE A O 1
ATOM 698 N N . GLY A 1 87 ? -5.454 16.019 -7.910 1.00 93.56 87 GLY A N 1
ATOM 699 C CA . GLY A 1 87 ? -6.766 16.506 -7.478 1.00 93.56 87 GLY A CA 1
ATOM 700 C C . GLY A 1 87 ? -7.928 15.878 -8.240 1.00 93.56 87 GLY A C 1
ATOM 701 O O . GLY A 1 87 ? -8.819 15.310 -7.618 1.00 93.56 87 GLY A O 1
ATOM 702 N N . ASP A 1 88 ? -7.868 15.885 -9.571 1.00 94.69 88 ASP A N 1
ATOM 703 C CA . ASP A 1 88 ? -8.934 15.319 -10.409 1.00 94.69 88 ASP A CA 1
ATOM 704 C C . ASP A 1 88 ? -9.111 13.813 -10.150 1.00 94.69 88 ASP A C 1
ATOM 706 O O . ASP A 1 88 ? -10.219 13.326 -9.944 1.00 94.69 88 ASP A O 1
ATOM 710 N N . ALA A 1 89 ? -7.999 13.077 -10.047 1.00 94.69 89 ALA A N 1
ATOM 711 C CA . ALA A 1 89 ? -8.021 11.650 -9.736 1.00 94.69 89 ALA A CA 1
ATOM 712 C C . ALA A 1 89 ? -8.567 11.357 -8.328 1.00 94.69 89 ALA A C 1
ATOM 714 O O . ALA A 1 89 ? -9.215 10.332 -8.124 1.00 94.69 89 ALA A O 1
ATOM 715 N N . MET A 1 90 ? -8.301 12.234 -7.356 1.00 94.56 90 MET A N 1
ATOM 716 C CA . MET A 1 90 ? -8.830 12.119 -5.997 1.00 94.56 90 MET A CA 1
ATOM 717 C C . MET A 1 90 ? -10.346 12.324 -5.970 1.00 94.56 90 MET A C 1
ATOM 719 O O . MET A 1 90 ? -11.028 11.530 -5.327 1.00 94.56 90 MET A O 1
ATOM 723 N N . ILE A 1 91 ? -10.861 13.330 -6.687 1.00 94.12 91 ILE A N 1
ATOM 724 C CA . ILE A 1 91 ? -12.301 13.621 -6.777 1.00 94.12 91 ILE A CA 1
ATOM 725 C C . ILE A 1 91 ? -13.050 12.415 -7.353 1.00 94.12 91 ILE A C 1
ATOM 727 O O . ILE A 1 91 ? -13.977 11.913 -6.718 1.00 94.12 91 ILE A O 1
ATOM 731 N N . ASP A 1 92 ? -12.592 11.894 -8.494 1.00 95.12 92 ASP A N 1
ATOM 732 C CA . ASP A 1 92 ? -13.194 10.719 -9.132 1.00 95.12 92 ASP A CA 1
ATOM 733 C C . ASP A 1 92 ? -13.228 9.505 -8.193 1.00 95.12 92 ASP A C 1
ATOM 735 O O . ASP A 1 92 ? -14.223 8.790 -8.083 1.00 95.12 92 ASP A O 1
ATOM 739 N N . LEU A 1 93 ? -12.104 9.233 -7.523 1.00 93.94 93 LEU A N 1
ATOM 740 C CA . LEU A 1 93 ? -11.978 8.064 -6.659 1.00 93.94 93 LEU A CA 1
ATOM 741 C C . LEU A 1 93 ? -12.812 8.195 -5.388 1.00 93.94 93 LEU A C 1
ATOM 743 O O . LEU A 1 93 ? -13.288 7.184 -4.883 1.00 93.94 93 LEU A O 1
ATOM 747 N N . GLN A 1 94 ? -13.015 9.405 -4.876 1.00 91.50 94 GLN A N 1
ATOM 748 C CA . GLN A 1 94 ? -13.862 9.638 -3.708 1.00 91.50 94 GLN A CA 1
ATOM 749 C C . GLN A 1 94 ? -15.348 9.525 -4.016 1.00 91.50 94 GLN A C 1
ATOM 751 O O . GLN A 1 94 ? -16.103 9.111 -3.139 1.00 91.50 94 GLN A O 1
ATOM 756 N N . GLU A 1 95 ? -15.770 9.833 -5.243 1.00 93.00 95 GLU A N 1
ATOM 757 C CA . GLU A 1 95 ? -17.146 9.575 -5.671 1.00 93.00 95 GLU A CA 1
ATOM 758 C C . GLU A 1 95 ? -17.468 8.073 -5.597 1.00 93.00 95 GLU A C 1
ATOM 760 O O . GLU A 1 95 ? -18.549 7.680 -5.160 1.00 93.00 95 GLU A O 1
ATOM 765 N N . ILE A 1 96 ? -16.495 7.227 -5.946 1.00 94.12 96 ILE A N 1
ATOM 766 C CA . ILE A 1 96 ? -16.634 5.765 -5.916 1.00 94.12 96 ILE A CA 1
ATOM 767 C C . ILE A 1 96 ? -16.386 5.204 -4.503 1.00 94.12 96 ILE A C 1
ATOM 769 O O . ILE A 1 96 ? -17.087 4.293 -4.057 1.00 94.12 96 ILE A O 1
ATOM 773 N N . TYR A 1 97 ? -15.399 5.741 -3.782 1.00 91.25 97 TYR A N 1
ATOM 774 C CA . TYR A 1 97 ? -14.918 5.237 -2.493 1.00 91.25 97 TYR A CA 1
ATOM 775 C C . TYR A 1 97 ? -14.905 6.340 -1.414 1.00 91.25 97 TYR A C 1
ATOM 777 O O . TYR A 1 97 ? -13.837 6.730 -0.934 1.00 91.25 97 TYR A O 1
ATOM 785 N N . PRO A 1 98 ? -16.075 6.819 -0.954 1.00 87.00 98 PRO A N 1
ATOM 786 C CA . PRO A 1 98 ? -16.181 8.018 -0.111 1.00 87.00 98 PRO A CA 1
ATOM 787 C C . PRO A 1 98 ? -15.520 7.897 1.271 1.00 87.00 98 PRO A C 1
ATOM 789 O O . PRO A 1 98 ? -15.197 8.903 1.894 1.00 87.00 98 PRO A O 1
ATOM 792 N N . ASN A 1 99 ? -15.300 6.671 1.757 1.00 83.88 99 ASN A N 1
ATOM 793 C CA . ASN A 1 99 ? -14.703 6.402 3.071 1.00 83.88 99 ASN A CA 1
ATOM 794 C C . ASN A 1 99 ? -13.245 5.907 2.990 1.00 83.88 99 ASN A C 1
ATOM 796 O O . ASN A 1 99 ? -12.705 5.435 3.992 1.00 83.88 99 ASN A O 1
ATOM 800 N N . ALA A 1 100 ? -12.611 5.949 1.813 1.00 86.88 100 ALA A N 1
ATOM 801 C CA . ALA A 1 100 ? -11.242 5.472 1.642 1.00 86.88 100 ALA A CA 1
ATOM 802 C C . ALA A 1 100 ? -10.238 6.357 2.401 1.00 86.88 100 ALA A C 1
ATOM 804 O O . ALA A 1 100 ? -10.162 7.571 2.212 1.00 86.88 100 ALA A O 1
ATOM 805 N N . GLY A 1 101 ? -9.431 5.735 3.261 1.00 86.56 101 GLY A N 1
ATOM 806 C CA . GLY A 1 101 ? -8.368 6.408 3.995 1.00 86.56 101 GLY A CA 1
ATOM 807 C C . GLY A 1 101 ? -7.127 6.669 3.139 1.00 86.56 101 GLY A C 1
ATOM 808 O O . GLY A 1 101 ? -7.033 6.308 1.968 1.00 86.56 101 GLY A O 1
ATOM 809 N N . ALA A 1 102 ? -6.112 7.304 3.732 1.00 89.25 102 ALA A N 1
ATOM 810 C CA . ALA A 1 102 ? -4.908 7.698 2.993 1.00 89.25 102 ALA A CA 1
ATOM 811 C C . ALA A 1 102 ? -4.137 6.503 2.409 1.00 89.25 102 ALA A C 1
ATOM 813 O O . ALA A 1 102 ? -3.467 6.644 1.390 1.00 89.25 102 ALA A O 1
ATOM 814 N N . GLN A 1 103 ? -4.186 5.340 3.061 1.00 88.88 103 GLN A N 1
ATOM 815 C CA . GLN A 1 103 ? -3.503 4.142 2.575 1.00 88.88 103 GLN A CA 1
ATOM 816 C C . GLN A 1 103 ? -4.266 3.511 1.408 1.00 88.88 103 GLN A C 1
ATOM 818 O O . GLN A 1 103 ? -3.658 3.159 0.395 1.00 88.88 103 GLN A O 1
ATOM 823 N N . GLU A 1 104 ? -5.586 3.424 1.535 1.00 90.81 104 GLU A N 1
ATOM 824 C CA . GLU A 1 104 ? -6.499 2.943 0.507 1.00 90.81 104 GLU A CA 1
ATOM 825 C C . GLU A 1 104 ? -6.415 3.836 -0.729 1.00 90.81 104 GLU A C 1
ATOM 827 O O . GLU A 1 104 ? -6.188 3.327 -1.820 1.00 90.81 104 GLU A O 1
ATOM 832 N N . MET A 1 105 ? -6.462 5.160 -0.563 1.00 93.25 105 MET A N 1
ATOM 833 C CA . MET A 1 105 ? -6.353 6.115 -1.670 1.00 93.25 105 MET A CA 1
ATOM 834 C C . MET A 1 105 ? -5.022 6.012 -2.406 1.00 93.25 105 MET A C 1
ATOM 836 O O . MET A 1 105 ? -5.005 6.028 -3.633 1.00 93.25 105 MET A O 1
ATOM 840 N N . VAL A 1 106 ? -3.903 5.823 -1.695 1.00 93.38 106 VAL A N 1
ATOM 841 C CA . VAL A 1 106 ? -2.622 5.535 -2.357 1.00 93.38 106 VAL A CA 1
ATOM 842 C C . VAL A 1 106 ? -2.743 4.270 -3.203 1.00 93.38 106 VAL A C 1
ATOM 844 O O . VAL A 1 106 ? -2.235 4.254 -4.320 1.00 93.38 106 VAL A O 1
ATOM 847 N N . SER A 1 107 ? -3.380 3.208 -2.697 1.00 91.69 107 SER A N 1
ATOM 848 C CA . SER A 1 107 ? -3.642 1.971 -3.452 1.00 91.69 107 SER A CA 1
ATOM 849 C C . SER A 1 107 ? -4.479 2.226 -4.705 1.00 91.69 107 SER A C 1
ATOM 851 O O . SER A 1 107 ? -4.055 1.893 -5.810 1.00 91.69 107 SER A O 1
ATOM 853 N N . LEU A 1 108 ? -5.620 2.890 -4.544 1.00 94.12 108 LEU A N 1
ATOM 854 C CA . LEU A 1 108 ? -6.570 3.180 -5.612 1.00 94.12 108 LEU A CA 1
ATOM 855 C C . LEU A 1 108 ? -5.945 4.034 -6.718 1.00 94.12 108 LEU A C 1
ATOM 857 O O . LEU A 1 108 ? -6.029 3.666 -7.885 1.00 94.12 108 LEU A O 1
ATOM 861 N N . LEU A 1 109 ? -5.217 5.097 -6.365 1.00 94.19 109 LEU A N 1
ATOM 862 C CA . LEU A 1 109 ? -4.492 5.934 -7.330 1.00 94.19 109 LEU A CA 1
ATOM 863 C C . LEU A 1 109 ? -3.549 5.110 -8.219 1.00 94.19 109 LEU A C 1
ATOM 865 O O . LEU A 1 109 ? -3.456 5.332 -9.424 1.00 94.19 109 LEU A O 1
ATOM 869 N N . PHE A 1 110 ? -2.888 4.107 -7.652 1.00 93.31 110 PHE A N 1
ATOM 870 C CA . PHE A 1 110 ? -1.968 3.255 -8.397 1.00 93.31 110 PHE A CA 1
ATOM 871 C C . PHE A 1 110 ? -2.677 2.215 -9.266 1.00 93.31 110 PHE A C 1
ATOM 873 O O . PHE A 1 110 ? -2.268 1.964 -10.402 1.00 93.31 110 PHE A O 1
ATOM 880 N N . HIS A 1 111 ? -3.727 1.582 -8.746 1.00 89.94 111 HIS A N 1
ATOM 881 C CA . HIS A 1 111 ? -4.415 0.517 -9.469 1.00 89.94 111 HIS A CA 1
ATOM 882 C C . HIS A 1 111 ? -5.339 1.064 -10.562 1.00 89.94 111 HIS A C 1
ATOM 884 O O . HIS A 1 111 ? -5.260 0.565 -11.686 1.00 89.94 111 HIS A O 1
ATOM 890 N N . GLU A 1 112 ? -6.108 2.113 -10.255 1.00 91.50 112 GLU A N 1
ATOM 891 C CA . GLU A 1 112 ? -7.165 2.684 -11.105 1.00 91.50 112 GLU A CA 1
ATOM 892 C C . GLU A 1 112 ? -6.683 3.820 -12.010 1.00 91.50 112 GLU A C 1
ATOM 894 O O . GLU A 1 112 ? -7.265 4.075 -13.065 1.00 91.50 112 GLU A O 1
ATOM 899 N N . ARG A 1 113 ? -5.638 4.545 -11.592 1.00 89.62 113 ARG A N 1
ATOM 900 C CA . ARG A 1 113 ? -5.135 5.732 -12.307 1.00 89.62 113 ARG A CA 1
ATOM 901 C C . ARG A 1 113 ? -3.659 5.629 -12.701 1.00 89.62 113 ARG A C 1
ATOM 903 O O . ARG A 1 113 ? -3.133 6.560 -13.298 1.00 89.62 113 ARG A O 1
ATOM 910 N N . ALA A 1 114 ? -2.994 4.505 -12.401 1.00 88.25 114 ALA A N 1
ATOM 911 C CA . ALA A 1 114 ? -1.559 4.286 -12.640 1.00 88.25 114 ALA A CA 1
ATOM 912 C C . ALA A 1 114 ? -0.639 5.365 -12.018 1.00 88.25 114 ALA A C 1
ATOM 914 O O . ALA A 1 114 ? 0.504 5.550 -12.443 1.00 88.25 114 ALA A O 1
ATOM 915 N N . MET A 1 115 ? -1.121 6.050 -10.977 1.00 91.25 115 MET A N 1
ATOM 916 C CA . MET A 1 115 ? -0.394 7.096 -10.265 1.00 91.25 115 MET A CA 1
ATOM 917 C C . MET A 1 115 ? 0.275 6.518 -9.016 1.00 91.25 115 MET A C 1
ATOM 919 O O . MET A 1 115 ? -0.373 6.112 -8.048 1.00 91.25 115 MET A O 1
ATOM 923 N N . SER A 1 116 ? 1.602 6.494 -9.016 1.00 90.56 116 SER A N 1
ATOM 924 C CA . SER A 1 116 ? 2.421 6.138 -7.865 1.00 90.56 116 SER A CA 1
ATOM 925 C C . SER A 1 116 ? 2.625 7.380 -7.002 1.00 90.56 116 SER A C 1
ATOM 927 O O . SER A 1 116 ? 3.527 8.180 -7.234 1.00 90.56 116 SER A O 1
ATOM 929 N N . VAL A 1 117 ? 1.781 7.558 -5.987 1.00 91.75 117 VAL A N 1
ATOM 930 C CA . VAL A 1 117 ? 1.791 8.750 -5.125 1.00 91.75 117 VAL A CA 1
ATOM 931 C C . VAL A 1 117 ? 2.255 8.386 -3.719 1.00 91.75 117 VAL A C 1
ATOM 933 O O . VAL A 1 117 ? 1.899 7.341 -3.175 1.00 91.75 117 VAL A O 1
ATOM 936 N N . SER A 1 118 ? 3.066 9.248 -3.099 1.00 91.12 118 SER A N 1
ATOM 937 C CA . SER A 1 118 ? 3.453 9.039 -1.702 1.00 91.12 118 SER A CA 1
ATOM 938 C C . SER A 1 118 ? 2.276 9.304 -0.760 1.00 91.12 118 SER A C 1
ATOM 940 O O . SER A 1 118 ? 1.495 10.238 -0.955 1.00 91.12 118 SER A O 1
ATOM 942 N N . ARG A 1 119 ? 2.201 8.546 0.337 1.00 91.12 119 ARG A N 1
ATOM 943 C CA . ARG A 1 119 ? 1.196 8.769 1.388 1.00 91.12 119 ARG A CA 1
ATOM 944 C C . ARG A 1 119 ? 1.228 10.196 1.943 1.00 91.12 119 ARG A C 1
ATOM 946 O O . ARG A 1 119 ? 0.182 10.731 2.289 1.00 91.12 119 ARG A O 1
ATOM 953 N N . ASN A 1 120 ? 2.403 10.823 1.993 1.00 91.81 120 ASN A N 1
ATOM 954 C CA . ASN A 1 120 ? 2.552 12.195 2.478 1.00 91.81 120 ASN A CA 1
ATOM 955 C C . ASN A 1 120 ? 1.836 13.210 1.578 1.00 91.81 120 ASN A C 1
ATOM 957 O O . ASN A 1 120 ? 1.229 14.140 2.097 1.00 91.81 120 ASN A O 1
ATOM 961 N N . ILE A 1 121 ? 1.863 13.016 0.255 1.00 92.88 121 ILE A N 1
ATOM 962 C CA . ILE A 1 121 ? 1.156 13.891 -0.692 1.00 92.88 121 ILE A CA 1
ATOM 963 C C . ILE A 1 121 ? -0.358 13.731 -0.527 1.00 92.88 121 ILE A C 1
ATOM 965 O O . ILE A 1 121 ? -1.057 14.731 -0.417 1.00 92.88 121 ILE A O 1
ATOM 969 N N . VAL A 1 122 ? -0.859 12.496 -0.421 1.00 93.62 122 VAL A N 1
ATOM 970 C CA . VAL A 1 122 ? -2.291 12.236 -0.170 1.00 93.62 122 VAL A CA 1
ATOM 971 C C . VAL A 1 122 ? -2.737 12.834 1.169 1.00 93.62 122 VAL A C 1
ATOM 973 O O . VAL A 1 122 ? -3.772 13.486 1.254 1.00 93.62 122 VAL A O 1
ATOM 976 N N . MET A 1 123 ? -1.928 12.700 2.222 1.00 92.38 123 MET A N 1
ATOM 977 C CA . MET A 1 123 ? -2.212 13.345 3.508 1.00 92.38 123 MET A CA 1
ATOM 978 C C . MET A 1 123 ? -2.195 14.876 3.423 1.00 92.38 123 MET A C 1
ATOM 980 O O . MET A 1 123 ? -3.011 15.530 4.075 1.00 92.38 123 MET A O 1
ATOM 984 N N . ALA A 1 124 ? -1.277 15.454 2.645 1.00 93.31 124 ALA A N 1
ATOM 985 C CA . ALA A 1 124 ? -1.230 16.892 2.409 1.00 93.31 124 ALA A CA 1
ATOM 986 C C . ALA A 1 124 ? -2.470 17.367 1.640 1.00 93.31 124 ALA A C 1
ATOM 988 O O . ALA A 1 124 ? -3.047 18.386 2.012 1.00 93.31 124 ALA A O 1
ATOM 989 N N . TYR A 1 125 ? -2.927 16.596 0.649 1.00 95.00 125 TYR A N 1
ATOM 990 C CA . TYR A 1 125 ? -4.184 16.834 -0.059 1.00 95.00 125 TYR A CA 1
ATOM 991 C C . TYR A 1 125 ? -5.371 16.850 0.910 1.00 95.00 125 TYR A C 1
ATOM 993 O O . TYR A 1 125 ? -6.069 17.858 0.998 1.00 95.00 125 TYR A O 1
ATOM 1001 N N . PHE A 1 126 ? -5.528 15.812 1.736 1.00 92.06 126 PHE A N 1
ATOM 1002 C CA . PHE A 1 126 ? -6.596 15.765 2.739 1.00 92.06 126 PHE A CA 1
ATOM 1003 C C . PHE A 1 126 ? -6.536 16.920 3.738 1.00 92.06 126 PHE A C 1
ATOM 1005 O O . PHE A 1 126 ? -7.557 17.479 4.121 1.00 92.06 126 PHE A O 1
ATOM 1012 N N . THR A 1 127 ? -5.334 17.317 4.152 1.00 91.19 127 THR A N 1
ATOM 1013 C CA . THR A 1 127 ? -5.153 18.450 5.070 1.00 91.19 127 THR A CA 1
ATOM 1014 C C . THR A 1 127 ? -5.493 19.786 4.405 1.00 91.19 127 THR A C 1
ATOM 1016 O O . THR A 1 127 ? -5.882 20.723 5.094 1.00 91.19 127 THR A O 1
ATOM 1019 N N . LYS A 1 128 ? -5.340 19.899 3.084 1.00 93.62 128 LYS A N 1
ATOM 1020 C CA . LYS A 1 128 ? -5.610 21.129 2.333 1.00 93.62 128 LYS A CA 1
ATOM 1021 C C . LYS A 1 128 ? -7.086 21.264 1.950 1.00 93.62 128 LYS A C 1
ATOM 1023 O O . LYS A 1 128 ? -7.618 22.364 2.059 1.00 93.62 128 LYS A O 1
ATOM 1028 N N . TYR A 1 129 ? -7.730 20.175 1.532 1.00 91.12 129 TYR A N 1
ATOM 1029 C CA . TYR A 1 129 ? -9.075 20.206 0.943 1.00 91.12 129 TYR A CA 1
ATOM 1030 C C . TYR A 1 129 ? -10.161 19.533 1.798 1.00 91.12 129 TYR A C 1
ATOM 1032 O O . TYR A 1 129 ? -11.326 19.893 1.678 1.00 91.12 129 TYR A O 1
ATOM 1040 N N . GLU A 1 130 ? -9.809 18.613 2.702 1.00 86.12 130 GLU A N 1
ATOM 1041 C CA . GLU A 1 130 ? -10.767 17.720 3.385 1.00 86.12 130 GLU A CA 1
ATOM 1042 C C . GLU A 1 130 ? -10.539 17.630 4.897 1.00 86.12 130 GLU A C 1
ATOM 1044 O O . GLU A 1 130 ? -10.665 16.578 5.533 1.00 86.12 130 GLU A O 1
ATOM 1049 N N . VAL A 1 131 ? -10.208 18.764 5.514 1.00 85.06 131 VAL A N 1
ATOM 1050 C CA . VAL A 1 131 ? -9.919 18.831 6.953 1.00 85.06 131 VAL A CA 1
ATOM 1051 C C . VAL A 1 131 ? -11.065 18.259 7.792 1.00 85.06 131 VAL A C 1
ATOM 1053 O O . VAL A 1 131 ? -10.817 17.593 8.801 1.00 85.06 131 VAL A O 1
ATOM 1056 N N . ASP A 1 132 ? -12.310 18.490 7.383 1.00 82.06 132 ASP A N 1
ATOM 1057 C CA . ASP A 1 132 ? -13.481 18.056 8.141 1.00 82.06 132 ASP A CA 1
ATOM 1058 C C . ASP A 1 132 ? -13.735 16.549 8.031 1.00 82.06 132 ASP A C 1
ATOM 1060 O O . ASP A 1 132 ? -14.045 15.927 9.047 1.00 82.06 132 ASP A O 1
ATOM 1064 N N . LEU A 1 133 ? -13.485 15.925 6.874 1.00 76.00 133 LEU A N 1
ATOM 1065 C CA . LEU A 1 133 ? -13.546 14.463 6.729 1.00 76.00 133 LEU A CA 1
ATOM 1066 C C . LEU A 1 133 ? -12.453 13.783 7.560 1.00 76.00 133 LEU A C 1
ATOM 1068 O O . LEU A 1 133 ? -12.718 12.837 8.301 1.00 76.00 133 LEU A O 1
ATOM 1072 N N . VAL A 1 134 ? -11.231 14.330 7.556 1.00 79.94 134 VAL A N 1
ATOM 1073 C CA . VAL A 1 134 ? -10.144 13.838 8.420 1.00 79.94 134 VAL A CA 1
ATOM 1074 C C . VAL A 1 134 ? -10.519 13.944 9.902 1.00 79.94 134 VAL A C 1
ATOM 1076 O O . VAL A 1 134 ? -10.195 13.053 10.694 1.00 79.94 134 VAL A O 1
ATOM 1079 N N . ARG A 1 135 ? -11.198 15.024 10.309 1.00 77.56 135 ARG A N 1
ATOM 1080 C CA . ARG A 1 135 ? -11.698 15.193 11.683 1.00 77.56 135 ARG A CA 1
ATOM 1081 C C . ARG A 1 135 ? -12.800 14.191 12.016 1.00 77.56 135 ARG A C 1
ATOM 1083 O O . ARG A 1 135 ? -12.763 13.638 13.112 1.00 77.56 135 ARG A O 1
ATOM 1090 N N . GLN A 1 136 ? -13.724 13.924 11.095 1.00 72.62 136 GLN A N 1
ATOM 1091 C CA . GLN A 1 136 ? -14.774 12.915 11.263 1.00 72.62 136 GLN A CA 1
ATOM 1092 C C . GLN A 1 136 ? -14.180 11.509 11.422 1.00 72.62 136 GLN A C 1
ATOM 1094 O O . GLN A 1 136 ? -14.524 10.816 12.377 1.00 72.62 136 GLN A O 1
ATOM 1099 N N . CYS A 1 137 ? -13.187 11.132 10.610 1.00 67.38 137 CYS A N 1
ATOM 1100 C CA . CYS A 1 137 ? -12.473 9.861 10.772 1.00 67.38 137 CYS A CA 1
ATOM 1101 C C . CYS A 1 137 ? -11.759 9.756 12.130 1.00 67.38 137 CYS A C 1
ATOM 1103 O O . CYS A 1 137 ? -11.757 8.701 12.757 1.00 67.38 137 CYS A O 1
ATOM 1105 N N . LYS A 1 138 ? -11.191 10.857 12.643 1.00 64.38 138 LYS A N 1
ATOM 1106 C CA . LYS A 1 138 ? -10.612 10.899 14.002 1.00 64.38 138 LYS A CA 1
ATOM 1107 C C . LYS A 1 138 ? -11.667 10.878 15.115 1.00 64.38 138 LYS A C 1
ATOM 1109 O O . LYS A 1 138 ? -11.335 10.540 16.254 1.00 64.38 138 LYS A O 1
ATOM 1114 N N . ALA A 1 139 ? -12.911 11.249 14.815 1.00 55.53 139 ALA A N 1
ATOM 1115 C CA . ALA A 1 139 ? -14.033 11.180 15.745 1.00 55.53 139 ALA A CA 1
ATOM 1116 C C . ALA A 1 139 ? -14.569 9.748 15.906 1.00 55.53 139 ALA A C 1
ATOM 1118 O O . ALA A 1 139 ? -15.132 9.441 16.958 1.00 55.53 139 ALA A O 1
ATOM 1119 N N . CYS A 1 140 ? -14.292 8.847 14.954 1.00 53.28 140 CYS A N 1
ATOM 1120 C CA . CYS A 1 140 ? -14.387 7.393 15.122 1.00 53.28 140 CYS A CA 1
ATOM 1121 C C . CYS A 1 140 ? -13.280 6.886 16.066 1.00 53.28 140 CYS A C 1
ATOM 1123 O O . CYS A 1 140 ? -12.433 6.067 15.717 1.00 53.28 140 CYS A O 1
ATOM 1125 N N . ARG A 1 141 ? -13.260 7.420 17.291 1.00 53.44 141 ARG A N 1
ATOM 1126 C CA . ARG A 1 141 ? -12.444 6.921 18.395 1.00 53.44 141 ARG A CA 1
ATOM 1127 C C . ARG A 1 141 ? -12.794 5.457 18.622 1.00 53.44 141 ARG A C 1
ATOM 1129 O O . ARG A 1 141 ? -13.955 5.078 18.480 1.00 53.44 141 ARG A O 1
ATOM 1136 N N . LEU A 1 142 ? -11.817 4.664 19.058 1.00 56.41 142 LEU A N 1
ATOM 1137 C CA . LEU A 1 142 ? -12.102 3.407 19.745 1.00 56.41 142 LEU A CA 1
ATOM 1138 C C . LEU A 1 142 ? -13.160 3.702 20.812 1.00 56.41 142 LEU A C 1
ATOM 1140 O O . LEU A 1 142 ? -12.905 4.439 21.770 1.00 56.41 142 LEU A O 1
ATOM 1144 N N . TRP A 1 143 ? -14.375 3.199 20.601 1.00 49.78 143 TRP A N 1
ATOM 1145 C CA . TRP A 1 143 ? -15.430 3.323 21.589 1.00 49.78 143 TRP A CA 1
ATOM 1146 C C . TRP A 1 143 ? -14.970 2.510 22.783 1.00 49.78 143 TRP A C 1
ATOM 1148 O O . TRP A 1 143 ? -14.860 1.287 22.702 1.00 49.78 143 TRP A O 1
ATOM 1158 N N . ARG A 1 144 ? -14.660 3.195 23.885 1.00 57.28 144 ARG A N 1
ATOM 1159 C CA . ARG A 1 144 ? -14.359 2.534 25.148 1.00 57.28 144 ARG A CA 1
ATOM 1160 C C . ARG A 1 144 ? -15.642 1.855 25.613 1.00 57.28 144 ARG A C 1
ATOM 1162 O O . ARG A 1 144 ? -16.482 2.474 26.261 1.00 57.28 144 ARG A O 1
ATOM 1169 N N . LYS A 1 145 ? -15.823 0.603 25.205 1.00 62.19 145 LYS A N 1
ATOM 1170 C CA . LYS A 1 145 ? -16.909 -0.241 25.680 1.00 62.19 145 LYS A CA 1
ATOM 1171 C C . LYS A 1 145 ? -16.568 -0.676 27.096 1.00 62.19 145 LYS A C 1
ATOM 1173 O O . LYS A 1 145 ? -15.438 -1.059 27.390 1.00 62.19 145 LYS A O 1
ATOM 1178 N N . TRP A 1 146 ? -17.546 -0.527 27.975 1.00 68.38 146 TRP A N 1
ATOM 1179 C CA . TRP A 1 146 ? -17.466 -1.031 29.331 1.00 68.38 146 TRP A CA 1
ATOM 1180 C C . TRP A 1 146 ? -17.907 -2.481 29.256 1.00 68.38 146 TRP A C 1
ATOM 1182 O O . TRP A 1 146 ? -19.009 -2.769 28.790 1.00 68.38 146 TRP A O 1
ATOM 1192 N N . PHE A 1 147 ? -17.017 -3.378 29.647 1.00 67.69 147 PHE A N 1
ATOM 1193 C CA . PHE A 1 147 ? -17.326 -4.790 29.755 1.00 67.69 147 PHE A CA 1
ATOM 1194 C C . PHE A 1 147 ? -17.599 -5.082 31.223 1.00 67.69 147 PHE A C 1
ATOM 1196 O O . PHE A 1 147 ? -16.878 -4.602 32.099 1.00 67.69 147 PHE A O 1
ATOM 1203 N N . TRP A 1 148 ? -18.666 -5.827 31.479 1.00 75.06 148 TRP A N 1
ATOM 1204 C CA . TRP A 1 148 ? -18.947 -6.371 32.797 1.00 75.06 148 TRP A CA 1
ATOM 1205 C C . TRP A 1 148 ? -18.394 -7.788 32.819 1.00 75.06 148 TRP A C 1
ATOM 1207 O O . TRP A 1 148 ? -18.753 -8.583 31.956 1.00 75.06 148 TRP A O 1
ATOM 1217 N N . ALA A 1 149 ? -17.510 -8.060 33.773 1.00 73.94 149 ALA A N 1
ATOM 1218 C CA . ALA A 1 149 ? -17.017 -9.397 34.062 1.00 73.94 149 ALA A CA 1
ATOM 1219 C C . ALA A 1 149 ? -17.700 -9.888 35.346 1.00 73.94 149 ALA A C 1
ATOM 1221 O O . ALA A 1 149 ? -17.750 -9.154 36.337 1.00 73.94 149 ALA A O 1
ATOM 1222 N N . ALA A 1 150 ? -18.237 -11.104 35.336 1.00 83.12 150 ALA A N 1
ATOM 1223 C CA . ALA A 1 150 ? -18.878 -11.754 36.476 1.00 83.12 150 ALA A CA 1
ATOM 1224 C C . ALA A 1 150 ? -17.893 -12.055 37.621 1.00 83.12 150 ALA A C 1
ATOM 1226 O O . ALA A 1 150 ? -18.313 -12.256 38.761 1.00 83.12 150 ALA A O 1
ATOM 1227 N N . GLY A 1 151 ? -16.588 -12.051 37.340 1.00 84.00 151 GLY A N 1
ATOM 1228 C CA . GLY A 1 151 ? -15.529 -12.225 38.324 1.00 84.00 151 GLY A CA 1
ATOM 1229 C C . GLY A 1 151 ? -14.172 -12.472 37.672 1.00 84.00 151 GLY A C 1
ATOM 1230 O O . GLY A 1 151 ? -13.999 -12.274 36.469 1.00 84.00 151 GLY A O 1
ATOM 1231 N N . VAL A 1 152 ? -13.218 -12.924 38.487 1.00 80.25 152 VAL A N 1
ATOM 1232 C CA . VAL A 1 152 ? -11.900 -13.369 38.017 1.00 80.25 152 VAL A CA 1
ATOM 1233 C C . VAL A 1 152 ? -12.077 -14.520 37.024 1.00 80.25 152 VAL A C 1
ATOM 1235 O O . VAL A 1 152 ? -12.817 -15.461 37.308 1.00 80.25 152 VAL A O 1
ATOM 1238 N N . ASN A 1 153 ? -11.361 -14.458 35.901 1.00 77.81 153 ASN A N 1
ATOM 1239 C CA . ASN A 1 153 ? -11.368 -15.436 34.804 1.00 77.81 153 ASN A CA 1
ATOM 1240 C C . ASN A 1 153 ? -12.621 -15.430 33.916 1.00 77.81 153 ASN A C 1
ATOM 1242 O O . ASN A 1 153 ? -12.781 -16.327 33.090 1.00 77.81 153 ASN A O 1
ATOM 1246 N N . ASP A 1 154 ? -13.489 -14.429 34.044 1.00 77.88 154 ASP A N 1
ATOM 1247 C CA . ASP A 1 154 ? -14.661 -14.303 33.173 1.00 77.88 154 ASP A CA 1
ATOM 1248 C C . ASP A 1 154 ? -14.303 -13.691 31.805 1.00 77.88 154 ASP A C 1
ATOM 1250 O O . ASP A 1 154 ? -14.890 -14.041 30.783 1.00 77.88 154 ASP A O 1
ATOM 1254 N N . LEU A 1 155 ? -13.292 -12.809 31.756 1.00 77.19 155 LEU A N 1
ATOM 1255 C CA . LEU A 1 155 ? -12.875 -12.139 30.524 1.00 77.19 155 LEU A CA 1
ATOM 1256 C C . LEU A 1 155 ? -11.363 -11.888 30.471 1.00 77.19 155 LEU A C 1
ATOM 1258 O O . LEU A 1 155 ? -10.773 -11.310 31.388 1.00 77.19 155 LEU A O 1
ATOM 1262 N N . PHE A 1 156 ? -10.754 -12.240 29.337 1.00 74.56 156 PHE A N 1
ATOM 1263 C CA . PHE A 1 156 ? -9.338 -12.006 29.073 1.00 74.56 156 PHE A CA 1
ATOM 1264 C C . PHE A 1 156 ? -9.156 -11.110 27.852 1.00 74.56 156 PHE A C 1
ATOM 1266 O O . PHE A 1 156 ? -9.650 -11.395 26.759 1.00 74.56 156 PHE A O 1
ATOM 1273 N N . ALA A 1 157 ? -8.399 -10.030 28.027 1.00 76.00 157 ALA A N 1
ATOM 1274 C CA . ALA A 1 157 ? -7.942 -9.202 26.924 1.00 76.00 157 ALA A CA 1
ATOM 1275 C C . ALA A 1 157 ? -6.619 -9.753 26.404 1.00 76.00 157 ALA A C 1
ATOM 1277 O O . ALA A 1 157 ? -5.621 -9.764 27.128 1.00 76.00 157 ALA A O 1
ATOM 1278 N N . VAL A 1 158 ? -6.604 -10.187 25.146 1.00 74.06 158 VAL A N 1
ATOM 1279 C CA . VAL A 1 158 ? -5.374 -10.613 24.479 1.00 74.06 158 VAL A CA 1
ATOM 1280 C C . VAL A 1 158 ? -4.921 -9.515 23.533 1.00 74.06 158 VAL A C 1
ATOM 1282 O O . VAL A 1 158 ? -5.688 -9.027 22.708 1.00 74.06 158 VAL A O 1
ATOM 1285 N N . ASN A 1 159 ? -3.665 -9.113 23.676 1.00 72.94 159 ASN A N 1
ATOM 1286 C CA . ASN A 1 159 ? -3.029 -8.113 22.839 1.00 72.94 159 ASN A CA 1
ATOM 1287 C C . ASN A 1 159 ? -1.767 -8.693 22.202 1.00 72.94 159 ASN A C 1
ATOM 1289 O O . ASN A 1 159 ? -1.017 -9.430 22.842 1.00 72.94 159 ASN A O 1
ATOM 1293 N N . GLN A 1 160 ? -1.512 -8.332 20.952 1.00 69.38 160 GLN A N 1
ATOM 1294 C CA . GLN A 1 160 ? -0.323 -8.727 20.218 1.00 69.38 160 GLN A CA 1
ATOM 1295 C C . GLN A 1 160 ? 0.694 -7.581 20.204 1.00 69.38 160 GLN A C 1
ATOM 1297 O O . GLN A 1 160 ? 0.429 -6.457 19.775 1.00 69.38 160 GLN A O 1
ATOM 1302 N N . HIS A 1 161 ? 1.912 -7.867 20.649 1.00 62.72 161 HIS A N 1
ATOM 1303 C CA . HIS A 1 161 ? 3.041 -6.949 20.614 1.00 62.72 161 HIS A CA 1
ATOM 1304 C C . HIS A 1 161 ? 4.007 -7.312 19.484 1.00 62.72 161 HIS A C 1
ATOM 1306 O O . HIS A 1 161 ? 5.123 -7.784 19.690 1.00 62.72 161 HIS A O 1
ATOM 1312 N N . ASN A 1 162 ? 3.609 -6.949 18.264 1.00 62.78 162 ASN A N 1
ATOM 1313 C CA . ASN A 1 162 ? 4.395 -7.127 17.035 1.00 62.78 162 ASN A CA 1
ATOM 1314 C C . ASN A 1 162 ? 5.648 -6.239 16.929 1.00 62.78 162 ASN A C 1
ATOM 1316 O O . ASN A 1 162 ? 6.421 -6.350 15.980 1.00 62.78 162 ASN A O 1
ATOM 1320 N N . LYS A 1 163 ? 5.905 -5.370 17.916 1.00 62.75 163 LYS A N 1
ATOM 1321 C CA . LYS A 1 163 ? 7.057 -4.450 17.909 1.00 62.75 163 LYS A CA 1
ATOM 1322 C C . LYS A 1 163 ? 8.416 -5.172 17.916 1.00 62.75 163 LYS A C 1
ATOM 1324 O O . LYS A 1 163 ? 9.424 -4.554 17.580 1.00 62.75 163 LYS A O 1
ATOM 1329 N N . TRP A 1 164 ? 8.452 -6.451 18.298 1.00 49.22 164 TRP A N 1
ATOM 1330 C CA . TRP A 1 164 ? 9.677 -7.246 18.454 1.00 49.22 164 TRP A CA 1
ATOM 1331 C C . TRP A 1 164 ? 9.895 -8.267 17.329 1.00 49.22 164 TRP A C 1
ATOM 1333 O O . TRP A 1 164 ? 10.890 -8.990 17.351 1.00 49.22 164 TRP A O 1
ATOM 1343 N N . LEU A 1 165 ? 9.051 -8.257 16.289 1.00 53.16 165 LEU A N 1
ATOM 1344 C CA . LEU A 1 165 ? 9.178 -9.153 15.132 1.00 53.16 165 LEU A CA 1
ATOM 1345 C C . LEU A 1 165 ? 10.543 -9.054 14.440 1.00 53.16 165 LEU A C 1
ATOM 1347 O O . LEU A 1 165 ? 11.063 -10.057 13.965 1.00 53.16 165 LEU A O 1
ATOM 1351 N N . ARG A 1 166 ? 11.179 -7.873 14.452 1.00 55.00 166 ARG A N 1
ATOM 1352 C CA . ARG A 1 166 ? 12.545 -7.678 13.923 1.00 55.00 166 ARG A CA 1
ATOM 1353 C C . ARG A 1 166 ? 13.617 -8.535 14.615 1.00 55.00 166 ARG A C 1
ATOM 1355 O O . ARG A 1 166 ? 14.708 -8.678 14.081 1.00 55.00 166 ARG A O 1
ATOM 1362 N N . PHE A 1 167 ? 13.317 -9.062 15.800 1.00 57.78 167 PHE A N 1
ATOM 1363 C CA . PHE A 1 167 ? 14.174 -9.965 16.568 1.00 57.78 167 PHE A CA 1
ATOM 1364 C C . PHE A 1 167 ? 13.681 -11.422 16.524 1.00 57.78 167 PHE A C 1
ATOM 1366 O O . PHE A 1 167 ? 14.156 -12.245 17.298 1.00 57.78 167 PHE A O 1
ATOM 1373 N N . GLY A 1 168 ? 12.704 -11.741 15.667 1.00 56.44 168 GLY A N 1
ATOM 1374 C CA . GLY A 1 168 ? 12.075 -13.063 15.609 1.00 56.44 168 GLY A CA 1
ATOM 1375 C C . GLY A 1 168 ? 11.141 -13.363 16.786 1.00 56.44 168 GLY A C 1
ATOM 1376 O O . GLY A 1 168 ? 10.757 -14.512 16.975 1.00 56.44 168 GLY A O 1
ATOM 1377 N N . LEU A 1 169 ? 10.774 -12.352 17.582 1.00 49.88 169 LEU A N 1
ATOM 1378 C CA . LEU A 1 169 ? 9.910 -12.506 18.750 1.00 49.88 169 LEU A CA 1
ATOM 1379 C C . LEU A 1 169 ? 8.523 -11.924 18.467 1.00 49.88 169 LEU A C 1
ATOM 1381 O O . LEU A 1 169 ? 8.361 -10.712 18.312 1.00 49.88 169 LEU A O 1
ATOM 1385 N N . ALA A 1 170 ? 7.520 -12.797 18.441 1.00 55.28 170 ALA A N 1
ATOM 1386 C CA . ALA A 1 170 ? 6.113 -12.424 18.470 1.00 55.28 170 ALA A CA 1
ATOM 1387 C C . ALA A 1 170 ? 5.595 -12.641 19.895 1.00 55.28 170 ALA A C 1
ATOM 1389 O O . ALA A 1 170 ? 5.463 -13.774 20.354 1.00 55.28 170 ALA A O 1
ATOM 1390 N N . LEU A 1 171 ? 5.370 -11.547 20.622 1.00 56.09 171 LEU A N 1
ATOM 1391 C CA . LEU A 1 171 ? 4.851 -11.600 21.984 1.00 56.09 171 LEU A CA 1
ATOM 1392 C C . LEU A 1 171 ? 3.349 -11.350 21.942 1.00 56.09 171 LEU A C 1
ATOM 1394 O O . LEU A 1 171 ? 2.907 -10.319 21.440 1.00 56.09 171 LEU A O 1
ATOM 1398 N N . HIS A 1 172 ? 2.579 -12.268 22.504 1.00 68.12 172 HIS A N 1
ATOM 1399 C CA . HIS A 1 172 ? 1.177 -12.042 22.822 1.00 68.12 172 HIS A CA 1
ATOM 1400 C C . HIS A 1 172 ? 1.082 -11.844 24.339 1.00 68.12 172 HIS A C 1
ATOM 1402 O O . HIS A 1 172 ? 1.860 -12.430 25.082 1.00 68.12 172 HIS A O 1
ATOM 1408 N N . THR A 1 173 ? 0.174 -10.999 24.812 1.00 67.50 173 THR A N 1
ATOM 1409 C CA . THR A 1 173 ? -0.073 -10.779 26.242 1.00 67.50 173 THR A CA 1
ATOM 1410 C C . THR A 1 173 ? -1.552 -11.001 26.499 1.00 67.50 173 THR A C 1
ATOM 1412 O O . THR A 1 173 ? -2.377 -10.343 25.876 1.00 67.50 173 THR A O 1
ATOM 1415 N N . GLY A 1 174 ? -1.884 -11.918 27.407 1.00 76.69 174 GLY A N 1
ATOM 1416 C CA . GLY A 1 174 ? -3.237 -12.109 27.919 1.00 76.69 174 GLY A CA 1
ATOM 1417 C C . GLY A 1 174 ? -3.330 -11.465 29.295 1.00 76.69 174 GLY A C 1
ATOM 1418 O O . GLY A 1 174 ? -2.492 -11.748 30.152 1.00 76.69 174 GLY A O 1
ATOM 1419 N N . ILE A 1 175 ? -4.300 -10.582 29.488 1.00 77.00 175 ILE A N 1
ATOM 1420 C CA . ILE A 1 175 ? -4.561 -9.900 30.755 1.00 77.00 175 ILE A CA 1
ATOM 1421 C C . ILE A 1 175 ? -5.956 -10.302 31.217 1.00 77.00 175 ILE A C 1
ATOM 1423 O O . ILE A 1 175 ? -6.926 -10.131 30.478 1.00 77.00 175 ILE A O 1
ATOM 1427 N N . GLU A 1 176 ? -6.053 -10.829 32.431 1.00 83.44 176 GLU A N 1
ATOM 1428 C CA . GLU A 1 176 ? -7.329 -11.054 33.104 1.00 83.44 176 GLU A CA 1
ATOM 1429 C C . GLU A 1 176 ? -7.881 -9.692 33.540 1.00 83.44 176 GLU A C 1
ATOM 1431 O O . GLU A 1 176 ? -7.219 -8.946 34.265 1.00 83.44 176 GLU A O 1
ATOM 1436 N N . LEU A 1 177 ? -9.046 -9.305 33.020 1.00 79.50 177 LEU A N 1
ATOM 1437 C CA . LEU A 1 177 ? -9.505 -7.916 33.112 1.00 79.50 177 LEU A CA 1
ATOM 1438 C C . LEU A 1 177 ? -10.025 -7.524 34.499 1.00 79.50 177 LEU A C 1
ATOM 1440 O O . LEU A 1 177 ? -10.048 -6.330 34.802 1.00 79.50 177 LEU A O 1
ATOM 1444 N N . PHE A 1 178 ? -10.432 -8.484 35.333 1.00 78.31 178 PHE A N 1
ATOM 1445 C CA . PHE A 1 178 ? -10.950 -8.202 36.671 1.00 78.31 178 PHE A CA 1
ATOM 1446 C C . PHE A 1 178 ? -9.827 -7.869 37.669 1.00 78.31 178 PHE A C 1
ATOM 1448 O O . PHE A 1 178 ? -9.916 -6.898 38.417 1.00 78.31 178 PHE A O 1
ATOM 1455 N N . SER A 1 179 ? -8.753 -8.655 37.667 1.00 80.38 179 SER A N 1
ATOM 1456 C CA . SER A 1 179 ? -7.589 -8.544 38.555 1.00 80.38 179 SER A CA 1
ATOM 1457 C C . SER A 1 179 ? -6.438 -7.739 37.951 1.00 80.38 179 SER A C 1
ATOM 1459 O O . SER A 1 179 ? -5.577 -7.249 38.680 1.00 80.38 179 SER A O 1
ATOM 1461 N N . GLY A 1 180 ? -6.396 -7.606 36.622 1.00 78.88 180 GLY A N 1
ATOM 1462 C CA . GLY A 1 180 ? -5.262 -7.039 35.895 1.00 78.88 180 GLY A CA 1
ATOM 1463 C C . GLY A 1 180 ? -4.048 -7.970 35.827 1.00 78.88 180 GLY A C 1
ATOM 1464 O O . GLY A 1 180 ? -2.982 -7.541 35.380 1.00 78.88 180 GLY A O 1
ATOM 1465 N N . CYS A 1 181 ? -4.174 -9.228 36.266 1.00 75.56 181 CYS A N 1
ATOM 1466 C CA . CYS A 1 181 ? -3.086 -10.195 36.214 1.00 75.56 181 CYS A CA 1
ATOM 1467 C C . CYS A 1 181 ? -2.713 -10.519 34.762 1.00 75.56 181 CYS A C 1
ATOM 1469 O O . CYS A 1 181 ? -3.558 -10.869 33.936 1.00 75.56 181 CYS A O 1
ATOM 1471 N N . ILE A 1 182 ? -1.416 -10.431 34.456 1.00 73.88 182 ILE A N 1
ATOM 1472 C CA . ILE A 1 182 ? -0.864 -10.957 33.207 1.00 73.88 182 ILE A CA 1
ATOM 1473 C C . ILE A 1 182 ? -0.820 -12.477 33.346 1.00 73.88 182 ILE A C 1
ATOM 1475 O O . ILE A 1 182 ? -0.124 -13.010 34.203 1.00 73.88 182 ILE A O 1
ATOM 1479 N N . MET A 1 183 ? -1.564 -13.164 32.491 1.00 68.56 183 MET A N 1
ATOM 1480 C CA . MET A 1 183 ? -1.863 -14.591 32.619 1.00 68.56 183 MET A CA 1
ATOM 1481 C C . MET A 1 183 ? -0.800 -15.529 32.046 1.00 68.56 183 MET A C 1
ATOM 1483 O O . MET A 1 183 ? -0.979 -16.746 32.041 1.00 68.56 183 MET A O 1
ATOM 1487 N N . TRP A 1 184 ? 0.300 -14.995 31.517 1.00 63.94 184 TRP A N 1
ATOM 1488 C CA . TRP A 1 184 ? 1.324 -15.842 30.913 1.00 63.94 184 TRP A CA 1
ATOM 1489 C C . TRP A 1 184 ? 1.982 -16.740 31.976 1.00 63.94 184 TRP A C 1
ATOM 1491 O O . TRP A 1 184 ? 2.531 -16.230 32.947 1.00 63.94 184 TRP A O 1
ATOM 1501 N N . MET A 1 185 ? 1.942 -18.064 31.746 1.00 43.56 185 MET A N 1
ATOM 1502 C CA . MET A 1 185 ? 2.437 -19.164 32.605 1.00 43.56 185 MET A CA 1
ATOM 1503 C C . MET A 1 185 ? 1.622 -19.512 33.867 1.00 43.56 185 MET A C 1
ATOM 1505 O O . MET A 1 185 ? 2.206 -19.768 34.919 1.00 43.56 185 MET A O 1
ATOM 1509 N N . GLN A 1 186 ? 0.293 -19.630 33.793 1.00 43.19 186 GLN A N 1
ATOM 1510 C CA . GLN A 1 186 ? -0.421 -20.390 34.830 1.00 43.19 186 GLN A CA 1
ATOM 1511 C C . GLN A 1 186 ? -1.546 -21.269 34.275 1.00 43.19 186 GLN A C 1
ATOM 1513 O O . GLN A 1 186 ? -2.381 -20.835 33.487 1.00 43.19 186 GLN A O 1
ATOM 1518 N N . GLU A 1 187 ? -1.524 -22.533 34.691 1.00 43.16 187 GLU A N 1
ATOM 1519 C CA . GLU A 1 187 ? -2.468 -23.588 34.333 1.00 43.16 187 GLU A CA 1
ATOM 1520 C C . GLU A 1 187 ? -3.765 -23.380 35.133 1.00 43.16 187 GLU A C 1
ATOM 1522 O O . GLU A 1 187 ? -3.843 -23.712 36.313 1.00 43.16 187 GLU A O 1
ATOM 1527 N N . LEU A 1 188 ? -4.771 -22.745 34.525 1.00 50.38 188 LEU A N 1
ATOM 1528 C CA . LEU A 1 188 ? -5.994 -22.339 35.233 1.00 50.38 188 LEU A CA 1
ATOM 1529 C C . LEU A 1 188 ? -7.084 -23.422 35.332 1.00 50.38 188 LEU A C 1
ATOM 1531 O O . LEU A 1 188 ? -8.145 -23.148 35.883 1.00 50.38 188 LEU A O 1
ATOM 1535 N N . GLY A 1 189 ? -6.881 -24.635 34.809 1.00 51.09 189 GLY A N 1
ATOM 1536 C CA . GLY A 1 189 ? -7.875 -25.724 34.884 1.00 51.09 189 GLY A CA 1
ATOM 1537 C C . GLY A 1 189 ? -9.219 -25.455 34.176 1.00 51.09 189 GLY A C 1
ATOM 1538 O O . GLY A 1 189 ? -10.086 -26.328 34.156 1.00 51.09 189 GLY A O 1
ATOM 1539 N N . HIS A 1 190 ? -9.389 -24.277 33.570 1.00 52.81 190 HIS A N 1
ATOM 1540 C CA . HIS A 1 190 ? -10.580 -23.814 32.862 1.00 52.81 190 HIS A CA 1
ATOM 1541 C C . HIS A 1 190 ? -10.176 -23.032 31.609 1.00 52.81 190 HIS A C 1
ATOM 1543 O O . HIS A 1 190 ? -9.121 -22.394 31.577 1.00 52.81 190 HIS A O 1
ATOM 1549 N N . MET A 1 191 ? -11.022 -23.078 30.578 1.00 45.41 191 MET A N 1
ATOM 1550 C CA . MET A 1 191 ? -10.713 -22.504 29.272 1.00 45.41 191 MET A CA 1
ATOM 1551 C C . MET A 1 191 ? -11.294 -21.082 29.129 1.00 45.41 191 MET A C 1
ATOM 1553 O O . MET A 1 191 ? -12.507 -20.907 29.261 1.00 45.41 191 MET A O 1
ATOM 1557 N N . PRO A 1 192 ? -10.457 -20.068 28.842 1.00 53.81 192 PRO A N 1
ATOM 1558 C CA . PRO A 1 192 ? -10.879 -18.673 28.786 1.00 53.81 192 PRO A CA 1
ATOM 1559 C C . PRO A 1 192 ? -11.529 -18.273 27.452 1.00 53.81 192 PRO A C 1
ATOM 1561 O O . PRO A 1 192 ? -11.131 -18.730 26.378 1.00 53.81 192 PRO A O 1
ATOM 1564 N N . MET A 1 193 ? -12.462 -17.317 27.501 1.00 44.81 193 MET A N 1
ATOM 1565 C CA . MET A 1 193 ? -12.929 -16.604 26.308 1.00 44.81 193 MET A CA 1
ATOM 1566 C C . MET A 1 193 ? -11.879 -15.561 25.884 1.00 44.81 193 MET A C 1
ATOM 1568 O O . MET A 1 193 ? -11.415 -14.769 26.702 1.00 44.81 193 MET A O 1
ATOM 1572 N N . VAL A 1 194 ? -11.499 -15.564 24.602 1.00 57.00 194 VAL A N 1
ATOM 1573 C CA . VAL A 1 194 ? -10.459 -14.695 24.019 1.00 57.00 194 VAL A CA 1
ATOM 1574 C C . VAL A 1 194 ? -11.131 -13.739 23.047 1.00 57.00 194 VAL A C 1
ATOM 1576 O O . VAL A 1 194 ? -11.814 -14.169 22.122 1.00 57.00 194 VAL A O 1
ATOM 1579 N N . THR A 1 195 ? -10.937 -12.439 23.242 1.00 50.72 195 THR A N 1
ATOM 1580 C CA . THR A 1 195 ? -11.488 -11.407 22.353 1.00 50.72 195 THR A CA 1
ATOM 1581 C C . THR A 1 195 ? -10.381 -10.487 21.848 1.00 50.72 195 THR A C 1
ATOM 1583 O O . THR A 1 195 ? -9.487 -10.141 22.621 1.00 50.72 195 THR A O 1
ATOM 1586 N N . GLN A 1 196 ? -10.465 -10.060 20.583 1.00 53.47 196 GLN A N 1
ATOM 1587 C CA . GLN A 1 196 ? -9.580 -9.054 19.979 1.00 53.47 196 GLN A CA 1
ATOM 1588 C C . GLN A 1 196 ? -10.336 -7.750 19.731 1.00 53.47 196 GLN A C 1
ATOM 1590 O O . GLN A 1 196 ? -11.515 -7.774 19.378 1.00 53.47 196 GLN A O 1
ATOM 1595 N N . SER A 1 197 ? -9.655 -6.613 19.874 1.00 45.62 197 SER A N 1
ATOM 1596 C CA . SER A 1 197 ? -10.220 -5.294 19.567 1.00 45.62 197 SER A CA 1
ATOM 1597 C C . SER A 1 197 ? -10.079 -4.871 18.104 1.00 45.62 197 SER A C 1
ATOM 1599 O O . SER A 1 197 ? -10.819 -3.988 17.670 1.00 45.62 197 SER A O 1
ATOM 1601 N N . ASP A 1 198 ? -9.145 -5.466 17.355 1.00 49.44 198 ASP A N 1
ATOM 1602 C CA . ASP A 1 198 ? -8.700 -4.918 16.071 1.00 49.44 198 ASP A CA 1
ATOM 1603 C C . ASP A 1 198 ? -9.283 -5.699 14.877 1.00 49.44 198 ASP A C 1
ATOM 1605 O O . ASP A 1 198 ? -9.159 -6.927 14.839 1.00 49.44 198 ASP A O 1
ATOM 1609 N N . PRO A 1 199 ? -9.890 -5.016 13.883 1.00 43.03 199 PRO A N 1
ATOM 1610 C CA . PRO A 1 199 ? -10.452 -5.634 12.684 1.00 43.03 199 PRO A CA 1
ATOM 1611 C C . PRO A 1 199 ? -9.340 -5.916 11.661 1.00 43.03 199 PRO A C 1
ATOM 1613 O O . PRO A 1 199 ? -9.186 -5.207 10.670 1.00 43.03 199 PRO A O 1
ATOM 1616 N N . GLY A 1 200 ? -8.516 -6.927 11.929 1.00 48.12 200 GLY A N 1
ATOM 1617 C CA . GLY A 1 200 ? -7.463 -7.396 11.025 1.00 48.12 200 GLY A CA 1
ATOM 1618 C C . GLY A 1 200 ? -7.712 -8.824 10.539 1.00 48.12 200 GLY A C 1
ATOM 1619 O O . GLY A 1 200 ? -8.440 -9.592 11.168 1.00 48.12 200 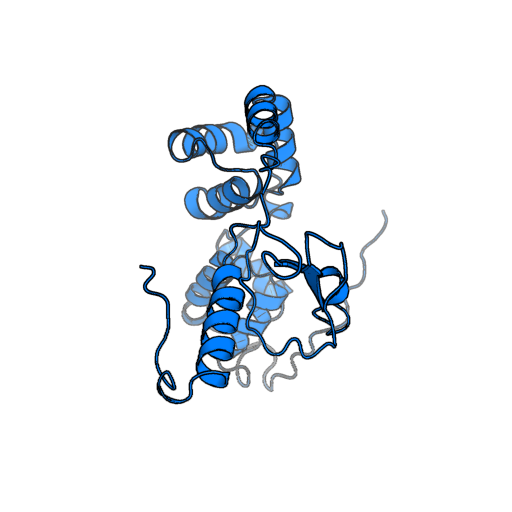GLY A O 1
ATOM 1620 N N . SER A 1 201 ? -7.036 -9.223 9.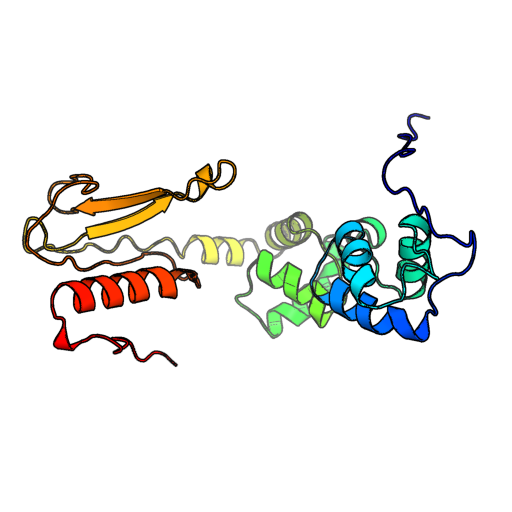457 1.00 45.66 201 SER A N 1
ATOM 1621 C CA . SER A 1 201 ? -6.958 -10.632 9.027 1.00 45.66 201 SER A CA 1
ATOM 1622 C C . SER A 1 201 ? -6.320 -11.544 10.088 1.00 45.66 201 SER A C 1
ATOM 1624 O O . SER A 1 201 ? -6.413 -12.760 9.999 1.00 45.66 201 SER A O 1
ATOM 1626 N N . GLU A 1 202 ? -5.730 -10.982 11.142 1.00 50.62 202 GLU A N 1
ATOM 1627 C CA . GLU A 1 202 ? -5.229 -11.709 12.311 1.00 50.62 202 GLU A CA 1
ATOM 1628 C C . GLU A 1 202 ? -6.349 -12.386 13.131 1.00 50.62 202 GLU A C 1
ATOM 1630 O O . GLU A 1 202 ? -6.048 -13.260 13.942 1.00 50.62 202 GLU A O 1
ATOM 1635 N N . ASN A 1 203 ? -7.633 -12.099 12.866 1.00 55.31 203 ASN A N 1
ATOM 1636 C CA . ASN A 1 203 ? -8.773 -12.792 13.486 1.00 55.31 203 ASN A CA 1
ATOM 1637 C C . ASN A 1 203 ? -8.701 -14.322 13.338 1.00 55.31 203 ASN A C 1
ATOM 1639 O O . ASN A 1 203 ? -9.050 -15.034 14.279 1.00 55.31 203 ASN A O 1
ATOM 1643 N N . PHE A 1 204 ? -8.164 -14.832 12.220 1.00 57.25 204 PHE A N 1
ATOM 1644 C CA . PHE A 1 204 ? -7.962 -16.273 12.026 1.00 57.25 204 PHE A CA 1
ATOM 1645 C C . PHE A 1 204 ? -7.101 -16.889 13.136 1.00 57.25 204 PHE A C 1
ATOM 1647 O O . PHE A 1 204 ? -7.339 -18.021 13.542 1.00 57.25 204 PHE A O 1
ATOM 1654 N N . SER A 1 205 ? -6.117 -16.155 13.662 1.00 59.09 205 SER A N 1
ATOM 1655 C CA . SER A 1 205 ? -5.186 -16.677 14.667 1.00 59.09 205 SER A CA 1
ATOM 1656 C C . SER A 1 205 ? -5.849 -16.898 16.028 1.00 59.09 205 SER A C 1
ATOM 1658 O O . SER A 1 205 ? -5.615 -17.929 16.655 1.00 59.09 205 SER A O 1
ATOM 1660 N N . ILE A 1 206 ? -6.744 -16.001 16.450 1.00 64.56 206 ILE A N 1
ATOM 1661 C CA . ILE A 1 206 ? -7.491 -16.148 17.706 1.00 64.56 206 ILE A CA 1
ATOM 1662 C C . ILE A 1 206 ? -8.562 -17.220 17.583 1.00 64.56 206 ILE A C 1
ATOM 1664 O O . ILE A 1 206 ? -8.712 -18.037 18.488 1.00 64.56 206 ILE A O 1
ATOM 1668 N N . THR A 1 207 ? -9.273 -17.278 16.459 1.00 62.81 207 THR A N 1
ATOM 1669 C CA . THR A 1 207 ? -10.292 -18.315 16.265 1.00 62.81 207 THR A CA 1
ATOM 1670 C C . THR A 1 207 ? -9.668 -19.707 16.118 1.00 62.81 207 THR A C 1
ATOM 1672 O O . THR A 1 207 ? -10.218 -20.696 16.610 1.00 62.81 207 THR A O 1
ATOM 1675 N N . ASN A 1 208 ? -8.473 -19.795 15.527 1.00 68.69 208 ASN A N 1
ATOM 1676 C CA . ASN A 1 208 ? -7.676 -21.020 15.523 1.00 68.69 208 ASN A CA 1
ATOM 1677 C C . ASN A 1 208 ? -7.175 -21.370 16.925 1.00 68.69 208 ASN A C 1
ATOM 1679 O O . ASN A 1 208 ? -7.255 -22.533 17.308 1.00 68.69 208 ASN A O 1
ATOM 1683 N N . ALA A 1 209 ? -6.729 -20.388 17.715 1.00 68.94 209 ALA A N 1
ATOM 1684 C CA . ALA A 1 209 ? -6.342 -20.617 19.105 1.00 68.94 209 ALA A CA 1
ATOM 1685 C C . ALA A 1 209 ? -7.517 -21.164 19.930 1.00 68.94 209 ALA A C 1
ATOM 1687 O O . ALA A 1 209 ? -7.347 -22.142 20.653 1.00 68.94 209 ALA A O 1
ATOM 1688 N N . HIS A 1 210 ? -8.725 -20.617 19.765 1.00 69.31 210 HIS A N 1
ATOM 1689 C CA . HIS A 1 210 ? -9.938 -21.169 20.375 1.00 69.31 210 HIS A CA 1
ATOM 1690 C C . HIS A 1 210 ? -10.236 -22.589 19.923 1.00 69.31 210 HIS A C 1
ATOM 1692 O O . HIS A 1 210 ? -10.456 -23.454 20.765 1.00 69.31 210 HIS A O 1
ATOM 1698 N N . THR A 1 211 ? -10.178 -22.846 18.617 1.00 73.88 211 THR A N 1
ATOM 1699 C CA . THR A 1 211 ? -10.400 -24.191 18.072 1.00 73.88 211 THR A CA 1
ATOM 1700 C C . THR A 1 211 ? -9.403 -25.193 18.668 1.00 73.88 211 THR A C 1
ATOM 1702 O O . THR A 1 211 ? -9.800 -26.267 19.110 1.00 73.88 211 THR A O 1
ATOM 1705 N N . MET A 1 212 ? -8.117 -24.836 18.747 1.00 74.38 212 MET A N 1
ATOM 1706 C CA . MET A 1 212 ? -7.080 -25.694 19.325 1.00 74.38 212 MET A CA 1
ATOM 1707 C C . MET A 1 212 ? -7.286 -25.940 20.822 1.00 74.38 212 MET A C 1
ATOM 1709 O O . MET A 1 212 ? -7.169 -27.077 21.271 1.00 74.38 212 MET A O 1
ATOM 1713 N N . LEU A 1 213 ? -7.606 -24.900 21.596 1.00 69.50 213 LEU A N 1
ATOM 1714 C CA . LEU A 1 213 ? -7.835 -25.021 23.039 1.00 69.50 213 LEU A CA 1
ATOM 1715 C C . LEU A 1 213 ? -9.053 -25.904 23.347 1.00 69.50 213 LEU A C 1
ATOM 1717 O O . LEU A 1 213 ? -8.987 -26.749 24.239 1.00 69.50 213 LEU A O 1
ATOM 1721 N N . HIS A 1 214 ? -10.129 -25.776 22.569 1.00 71.00 214 HIS A N 1
ATOM 1722 C CA . HIS A 1 214 ? -11.304 -26.637 22.688 1.00 71.00 214 HIS A CA 1
ATOM 1723 C C . HIS A 1 214 ? -11.003 -28.095 22.333 1.00 71.00 214 HIS A C 1
ATOM 1725 O O . HIS A 1 214 ? -11.392 -28.988 23.079 1.00 71.00 214 HIS A O 1
ATOM 1731 N N . GLN A 1 215 ? -10.281 -28.343 21.236 1.00 78.38 215 GLN A N 1
ATOM 1732 C CA . GLN A 1 215 ? -9.869 -29.696 20.849 1.00 78.38 215 GLN A CA 1
ATOM 1733 C C . GLN A 1 215 ? -8.934 -30.346 21.876 1.00 78.38 215 GLN A C 1
ATOM 1735 O O . GLN A 1 215 ? -8.954 -31.563 22.044 1.00 78.38 215 GLN A O 1
ATOM 1740 N N . TRP A 1 216 ? -8.114 -29.551 22.568 1.00 73.81 216 TRP A N 1
ATOM 1741 C CA . TRP A 1 216 ? -7.250 -30.055 23.633 1.00 73.81 216 TRP A CA 1
ATOM 1742 C C . TRP A 1 216 ? -8.059 -30.487 24.865 1.00 73.81 216 TRP A C 1
ATOM 1744 O O . TRP A 1 216 ? -7.784 -31.537 25.443 1.00 73.81 216 TRP A O 1
ATOM 1754 N N . HIS A 1 217 ? -9.078 -29.718 25.251 1.00 66.50 217 HIS A N 1
ATOM 1755 C CA . HIS A 1 217 ? -9.925 -30.059 26.396 1.00 66.50 217 HIS A CA 1
ATOM 1756 C C . HIS A 1 217 ? -10.969 -31.145 26.099 1.00 66.50 217 HIS A C 1
ATOM 1758 O O . HIS A 1 217 ? -11.314 -31.904 27.003 1.00 66.50 217 HIS A O 1
ATOM 1764 N N . ASP A 1 218 ? -11.454 -31.237 24.860 1.00 76.00 218 ASP A N 1
ATOM 1765 C CA . ASP A 1 218 ? -12.416 -32.246 24.421 1.00 76.00 218 ASP A CA 1
ATOM 1766 C C . ASP A 1 218 ? -11.906 -32.972 23.161 1.00 76.00 218 ASP A C 1
ATOM 1768 O O . ASP A 1 218 ? -12.099 -32.494 22.035 1.00 76.00 218 ASP A O 1
ATOM 1772 N N . PRO A 1 219 ? -11.283 -34.158 23.326 1.00 83.56 219 PRO A N 1
ATOM 1773 C CA . PRO A 1 219 ? -10.768 -34.952 22.213 1.00 83.56 219 PRO A CA 1
ATOM 1774 C C . PRO A 1 219 ? -11.825 -35.339 21.171 1.00 83.56 219 PRO A C 1
ATOM 1776 O O . PRO A 1 219 ? -11.470 -35.678 20.043 1.00 83.56 219 PRO A O 1
ATOM 1779 N N . THR A 1 220 ? -13.121 -35.288 21.504 1.00 83.44 220 THR A N 1
ATOM 1780 C CA . THR A 1 220 ? -14.198 -35.597 20.549 1.00 83.44 220 THR A CA 1
ATOM 1781 C C . THR A 1 220 ? -14.364 -34.524 19.470 1.00 83.44 220 THR A C 1
ATOM 1783 O O . THR A 1 220 ? -14.938 -34.796 18.417 1.00 83.44 220 THR A O 1
ATOM 1786 N N . LEU A 1 221 ? -13.810 -33.326 19.689 1.00 76.56 221 LEU A N 1
ATOM 1787 C CA . LEU A 1 221 ? -13.831 -32.209 18.744 1.00 76.56 221 LEU A CA 1
ATOM 1788 C C . LEU A 1 221 ? -12.654 -32.234 17.755 1.00 76.56 221 LEU A C 1
ATOM 1790 O O . LEU A 1 221 ? -12.557 -31.352 16.895 1.00 76.56 221 LEU A O 1
ATOM 1794 N N . GLN A 1 222 ? -11.749 -33.212 17.850 1.00 83.00 222 GLN A N 1
ATOM 1795 C CA . GLN A 1 222 ? -10.565 -33.300 16.998 1.00 83.00 222 GLN A CA 1
ATOM 1796 C C . GLN A 1 222 ? -10.944 -33.330 15.505 1.00 83.00 222 GLN A C 1
ATOM 1798 O O . GLN A 1 222 ? -11.740 -34.151 15.058 1.00 83.00 222 GLN A O 1
ATOM 1803 N N . GLY A 1 223 ? -10.368 -32.412 14.721 1.00 78.94 223 GLY A N 1
ATOM 1804 C CA . GLY A 1 223 ? -10.655 -32.272 13.287 1.00 78.94 223 GLY A CA 1
ATOM 1805 C C . GLY A 1 223 ? -11.877 -31.409 12.947 1.00 78.94 223 GLY A C 1
ATOM 1806 O O . GLY A 1 223 ? -12.149 -31.196 11.767 1.00 78.94 223 GLY A O 1
ATOM 1807 N N . THR A 1 224 ? -12.585 -30.866 13.942 1.00 77.19 224 THR A N 1
ATOM 1808 C CA . THR A 1 224 ? -13.680 -29.906 13.726 1.00 77.19 224 THR A CA 1
ATOM 1809 C C . THR A 1 224 ? -13.182 -28.463 13.845 1.00 77.19 224 THR A C 1
ATOM 1811 O O . THR A 1 224 ? -12.411 -28.134 14.745 1.00 77.19 224 THR A O 1
ATOM 1814 N N . LEU A 1 225 ? -13.603 -27.586 12.929 1.00 69.44 225 LEU A N 1
ATOM 1815 C CA . LEU A 1 225 ? -13.412 -26.136 13.046 1.00 69.44 225 LEU A CA 1
ATOM 1816 C C . LEU A 1 225 ? -14.662 -25.536 13.684 1.00 69.44 225 LEU A C 1
ATOM 1818 O O . LEU A 1 225 ? -15.774 -25.761 13.214 1.00 69.44 225 LEU A O 1
ATOM 1822 N N . GLN A 1 226 ? -14.488 -24.766 14.755 1.00 58.12 226 GLN A N 1
ATOM 1823 C CA . GLN A 1 226 ? -15.608 -24.312 15.587 1.00 58.12 226 GLN A CA 1
ATOM 1824 C C . GLN A 1 226 ? -16.281 -23.021 15.087 1.00 58.12 226 GLN A C 1
ATOM 1826 O O . GLN A 1 226 ? -17.119 -22.442 15.773 1.00 58.12 226 GLN A O 1
ATOM 1831 N N . HIS A 1 227 ? -15.917 -22.547 13.896 1.00 54.84 227 HIS A N 1
ATOM 1832 C CA . HIS A 1 227 ? -16.403 -21.294 13.335 1.00 54.84 227 HIS A CA 1
ATOM 1833 C C . HIS A 1 227 ? -16.799 -21.466 11.864 1.00 54.84 227 HIS A C 1
ATOM 1835 O O . HIS A 1 227 ? -16.032 -21.984 11.060 1.00 54.84 227 HIS A O 1
ATOM 1841 N N . CYS A 1 228 ? -18.003 -21.005 11.513 1.00 36.53 228 CYS A N 1
ATOM 1842 C CA . CYS A 1 228 ? -18.440 -20.792 10.133 1.00 36.53 228 CYS A CA 1
ATOM 1843 C C . CYS A 1 228 ? -18.523 -19.283 9.902 1.00 36.53 228 CYS A C 1
ATOM 1845 O O . CYS A 1 228 ? -19.478 -18.646 10.340 1.00 36.53 228 CYS A O 1
ATOM 1847 N N . TRP A 1 229 ? -17.522 -18.723 9.231 1.00 34.97 229 TRP A N 1
ATOM 1848 C CA . TRP A 1 229 ? -17.597 -17.384 8.652 1.00 34.97 229 TRP A CA 1
ATOM 1849 C C . TRP A 1 229 ? -17.377 -17.524 7.142 1.00 34.97 229 TRP A C 1
ATOM 1851 O O . TRP A 1 229 ? -16.418 -18.177 6.732 1.00 34.97 229 TRP A O 1
ATOM 1861 N N . MET A 1 230 ? -18.318 -16.991 6.349 1.00 28.09 230 MET A N 1
ATOM 1862 C CA . MET A 1 230 ? -18.150 -16.758 4.906 1.00 28.09 230 MET A CA 1
ATOM 1863 C C . MET A 1 230 ? -17.203 -15.587 4.671 1.00 28.09 230 MET A C 1
ATOM 1865 O O . MET A 1 230 ? -17.271 -14.626 5.473 1.00 28.09 23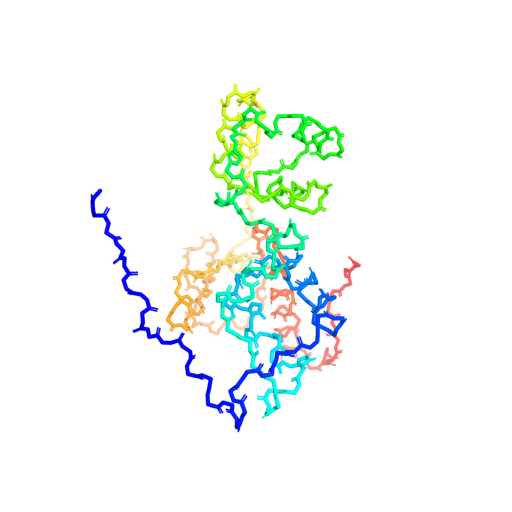0 MET A O 1
#

pLDDT: mean 74.11, std 18.01, range [28.09, 95.12]

Radius of gyration: 25.73 Å; chains: 1; bounding box: 49×57×64 Å